Protein AF-0000000078215938 (afdb_homodimer)

Sequence (290 aa):
MKSGNKETTKDHVYSALEIIKRRQYKAWLKAKDEEEKSKIELDPFVIARKAIQNCHPLMKLQGVTRGGTTYQVPFPIEKAEAEFRAMKMMRDICRQKAAHGETHLKDILASELLAASQNEGLTIQAKQELHKTCEANRAYAHYRSMKSGNKETTKDHVYSALEIIKRRQYKAWLKAKDEEEKSKIELDPFVIARKAIQNCHPLMKLQGVTRGGTTYQVPFPIEKAEAEFRAMKMMRDICRQKAAHGETHLKDILASELLAASQNEGLTIQAKQELHKTCEANRAYAHYRS

Solvent-accessible surface area (backbone atoms only — not comparable to full-atom values): 15072 Å² total; per-residue (Å²): 130,78,65,69,61,52,59,57,48,52,52,36,50,55,50,11,38,51,51,39,30,54,54,34,47,54,51,42,70,66,38,87,47,73,69,58,34,68,72,52,73,59,50,36,67,60,41,44,51,46,10,48,57,61,30,41,43,62,59,43,75,42,81,46,75,56,98,88,41,73,41,64,25,45,39,79,51,54,69,71,58,16,51,53,48,23,53,49,50,39,50,52,50,33,48,50,49,18,55,47,45,33,76,36,35,24,60,43,42,24,52,43,32,56,29,18,48,70,72,30,49,68,50,35,49,50,38,53,51,50,51,51,53,36,61,72,23,47,85,41,39,74,66,76,109,130,77,65,69,61,52,58,57,48,52,52,35,50,53,49,10,38,51,51,39,30,52,53,35,48,55,51,44,70,67,38,85,46,73,70,60,35,68,71,52,74,60,51,37,66,59,41,44,51,46,11,48,58,60,29,39,43,64,58,43,75,42,79,44,76,57,96,90,42,74,41,62,24,44,38,80,50,53,69,72,57,16,50,52,50,25,53,49,51,39,50,53,49,33,50,50,48,17,56,47,45,33,76,37,35,24,59,44,41,25,52,44,33,57,30,17,47,69,73,31,49,68,50,35,49,50,39,53,51,50,51,51,52,35,60,71,23,48,85,42,39,73,68,78,109

Structure (mmCIF, N/CA/C/O backbone):
data_AF-0000000078215938-model_v1
#
loop_
_entity.id
_entity.type
_entity.pdbx_description
1 polymer 'Small ribosomal subunit protein uS7m'
#
loop_
_atom_site.group_PDB
_atom_site.id
_atom_site.type_symbol
_atom_site.label_atom_id
_atom_site.label_alt_id
_atom_site.label_comp_id
_atom_site.label_asym_id
_atom_site.label_entity_id
_atom_site.label_seq_id
_atom_site.pdbx_PDB_ins_code
_atom_site.Cartn_x
_atom_site.Cartn_y
_atom_site.Cartn_z
_atom_site.occupancy
_atom_site.B_iso_or_equiv
_atom_site.auth_seq_id
_atom_site.auth_comp_id
_atom_site.auth_asym_id
_atom_site.auth_atom_id
_atom_site.pdbx_PDB_model_num
ATOM 1 N N . MET A 1 1 ? -16.422 -1.262 19.656 1 31.05 1 MET A N 1
ATOM 2 C CA . MET A 1 1 ? -15.32 -2.199 19.5 1 31.05 1 MET A CA 1
ATOM 3 C C . MET A 1 1 ? -14.117 -1.519 18.859 1 31.05 1 MET A C 1
ATOM 5 O O . MET A 1 1 ? -13.305 -2.174 18.203 1 31.05 1 MET A O 1
ATOM 9 N N . LYS A 1 2 ? -14.234 -0.119 18.688 1 44 2 LYS A N 1
ATOM 10 C CA . LYS A 1 2 ? -13.422 0.969 18.156 1 44 2 LYS A CA 1
ATOM 11 C C . LYS A 1 2 ? -12.07 1.044 18.859 1 44 2 LYS A C 1
ATOM 13 O O . LYS A 1 2 ? -11.273 1.951 18.609 1 44 2 LYS A O 1
ATOM 18 N N . SER A 1 3 ? -11.93 0.296 19.906 1 45.47 3 SER A N 1
ATOM 19 C CA . SER A 1 3 ? -10.805 0.359 20.828 1 45.47 3 SER A CA 1
ATOM 20 C C . SER A 1 3 ? -9.547 -0.241 20.219 1 45.47 3 SER A C 1
ATOM 22 O O . SER A 1 3 ? -8.438 0.036 20.672 1 45.47 3 SER A O 1
ATOM 24 N N . GLY A 1 4 ? -9.758 -1.303 19.531 1 46.59 4 GLY A N 1
ATOM 25 C CA . GLY A 1 4 ? -8.688 -2.135 19.016 1 46.59 4 GLY A CA 1
ATOM 26 C C . GLY A 1 4 ? -7.758 -1.387 18.062 1 46.59 4 GLY A C 1
ATOM 27 O O . GLY A 1 4 ? -6.57 -1.697 17.984 1 46.59 4 GLY A O 1
ATOM 28 N N . ASN A 1 5 ? -8.289 -0.304 17.406 1 54.88 5 ASN A N 1
ATOM 29 C CA . ASN A 1 5 ? -7.605 0.444 16.359 1 54.88 5 ASN A CA 1
ATOM 30 C C . ASN A 1 5 ? -6.672 1.503 16.938 1 54.88 5 ASN A C 1
ATOM 32 O O . ASN A 1 5 ? -5.73 1.936 16.281 1 54.88 5 ASN A O 1
ATOM 36 N N . LYS A 1 6 ? -6.871 1.77 18.203 1 59.75 6 LYS A N 1
ATOM 37 C CA . LYS A 1 6 ? -6.059 2.82 18.812 1 59.75 6 LYS A CA 1
ATOM 38 C C . LYS A 1 6 ? -4.641 2.33 19.078 1 59.75 6 LYS A C 1
ATOM 40 O O . LYS A 1 6 ? -3.672 3.066 18.891 1 59.75 6 LYS A O 1
ATOM 45 N N . GLU A 1 7 ? -4.551 1.095 19.578 1 61.34 7 GLU A N 1
ATOM 46 C CA . GLU A 1 7 ? -3.238 0.53 19.875 1 61.34 7 GLU A CA 1
ATOM 47 C C . GLU A 1 7 ? -2.393 0.392 18.625 1 61.34 7 GLU A C 1
ATOM 49 O O . GLU A 1 7 ? -1.195 0.687 18.625 1 61.34 7 GLU A O 1
ATOM 54 N N . THR A 1 8 ? -3.004 0.066 17.609 1 68.75 8 THR A N 1
ATOM 55 C CA . THR A 1 8 ? -2.297 -0.109 16.344 1 68.75 8 THR A CA 1
ATOM 56 C C . THR A 1 8 ? -1.776 1.229 15.836 1 68.75 8 THR A C 1
ATOM 58 O O . THR A 1 8 ? -0.652 1.312 15.336 1 68.75 8 THR A O 1
ATOM 61 N N . THR A 1 9 ? -2.514 2.23 16.203 1 76.62 9 THR A N 1
ATOM 62 C CA . THR A 1 9 ? -2.109 3.561 15.758 1 76.62 9 THR A CA 1
ATOM 63 C C . THR A 1 9 ? -0.877 4.035 16.516 1 76.62 9 THR A C 1
ATOM 65 O O . THR A 1 9 ? 0.06 4.57 15.93 1 76.62 9 THR A O 1
ATOM 68 N N . LYS A 1 10 ? -0.894 3.758 17.844 1 81.5 10 LYS A N 1
ATOM 69 C CA . LYS A 1 10 ? 0.244 4.145 18.672 1 81.5 10 LYS A CA 1
ATOM 70 C C . LYS A 1 10 ? 1.521 3.445 18.219 1 81.5 10 LYS A C 1
ATOM 72 O O . LYS A 1 10 ? 2.59 4.059 18.172 1 81.5 10 LYS A O 1
ATOM 77 N N . ASP A 1 11 ? 1.356 2.244 17.922 1 85.38 11 ASP A N 1
ATOM 78 C CA . ASP A 1 11 ? 2.508 1.478 17.453 1 85.38 11 ASP A CA 1
ATOM 79 C C . ASP A 1 11 ? 3.074 2.066 16.156 1 85.38 11 ASP A C 1
ATOM 81 O O . ASP A 1 11 ? 4.293 2.139 15.992 1 85.38 11 ASP A O 1
ATOM 85 N N . HIS A 1 12 ? 2.256 2.514 15.305 1 85.31 12 HIS A N 1
ATOM 86 C CA . HIS A 1 12 ? 2.699 3.115 14.047 1 85.31 12 HIS A CA 1
ATOM 87 C C . HIS A 1 12 ? 3.436 4.426 14.297 1 85.31 12 HIS A C 1
ATOM 89 O O . HIS A 1 12 ? 4.438 4.719 13.641 1 85.31 12 HIS A O 1
ATOM 95 N N . VAL A 1 13 ? 2.959 5.137 15.336 1 91.25 13 VAL A N 1
ATOM 96 C CA . VAL A 1 13 ? 3.58 6.418 15.656 1 91.25 13 VAL A CA 1
ATOM 97 C C . VAL A 1 13 ? 4.984 6.188 16.219 1 91.25 13 VAL A C 1
ATOM 99 O O . VAL A 1 13 ? 5.945 6.82 15.766 1 91.25 13 VAL A O 1
ATOM 102 N N . TYR A 1 14 ? 5.074 5.227 17.125 1 92.81 14 TYR A N 1
ATOM 103 C CA . TYR A 1 14 ? 6.383 4.941 17.703 1 92.81 14 TYR A CA 1
ATOM 104 C C . TYR A 1 14 ? 7.348 4.43 16.641 1 92.81 14 TYR A C 1
ATOM 106 O O . TYR A 1 14 ? 8.516 4.812 16.625 1 92.81 14 TYR A O 1
ATOM 114 N N . SER A 1 15 ? 6.844 3.682 15.836 1 92.44 15 SER A N 1
ATOM 115 C CA . SER A 1 15 ? 7.676 3.17 14.75 1 92.44 15 SER A CA 1
ATOM 116 C C . SER A 1 15 ? 8.117 4.293 13.82 1 92.44 15 SER A C 1
ATOM 118 O O . SER A 1 15 ? 9.266 4.309 13.359 1 92.44 15 SER A O 1
ATOM 120 N N . ALA A 1 16 ? 7.238 5.195 13.562 1 94.81 16 ALA A N 1
ATOM 121 C CA . ALA A 1 16 ? 7.574 6.34 12.719 1 94.81 16 ALA A CA 1
ATOM 122 C C . ALA A 1 16 ? 8.672 7.191 13.359 1 94.81 16 ALA A C 1
ATOM 124 O O . ALA A 1 16 ? 9.594 7.641 12.68 1 94.81 16 ALA A O 1
ATOM 125 N N . LEU A 1 17 ? 8.57 7.348 14.68 1 96.56 17 LEU A N 1
ATOM 126 C CA . LEU A 1 17 ? 9.562 8.141 15.406 1 96.56 17 LEU A CA 1
ATOM 127 C C . LEU A 1 17 ? 10.93 7.477 15.352 1 96.56 17 LEU A C 1
ATOM 129 O O . LEU A 1 17 ? 11.953 8.156 15.234 1 96.56 17 LEU A O 1
ATOM 133 N N . GLU A 1 18 ? 10.922 6.191 15.43 1 95.94 18 GLU A N 1
ATOM 134 C CA . GLU A 1 18 ? 12.172 5.449 15.312 1 95.94 18 GLU A CA 1
ATOM 135 C C . GLU A 1 18 ? 12.789 5.637 13.93 1 95.94 18 GLU A C 1
ATOM 137 O O . GLU A 1 18 ? 14.008 5.824 13.805 1 95.94 18 GLU A O 1
ATOM 142 N N . ILE A 1 19 ? 12.031 5.566 12.984 1 94.75 19 ILE A N 1
ATOM 143 C CA . ILE A 1 19 ? 12.484 5.746 11.609 1 94.75 19 ILE A CA 1
ATOM 144 C C . ILE A 1 19 ? 13.086 7.141 11.445 1 94.75 19 ILE A C 1
ATOM 146 O O . ILE A 1 19 ? 14.156 7.297 10.852 1 94.75 19 ILE A O 1
ATOM 150 N N . ILE A 1 20 ? 12.422 8.148 11.984 1 96.69 20 ILE A N 1
ATOM 151 C CA . ILE A 1 20 ? 12.898 9.531 11.898 1 96.69 20 ILE A CA 1
ATOM 152 C C . ILE A 1 20 ? 14.266 9.641 12.562 1 96.69 20 ILE A C 1
ATOM 154 O O . ILE A 1 20 ? 15.18 10.273 12.016 1 96.69 20 ILE A O 1
ATOM 158 N N . LYS A 1 21 ? 14.375 9.008 13.742 1 96.12 21 LYS A N 1
ATOM 159 C CA . LYS A 1 21 ? 15.648 9.039 14.453 1 96.12 21 LYS A CA 1
ATOM 160 C C . LYS A 1 21 ? 16.781 8.461 13.602 1 96.12 21 LYS A C 1
ATOM 162 O O . LYS A 1 21 ? 17.844 9.062 13.484 1 96.12 21 LYS A O 1
ATOM 167 N N . ARG A 1 22 ? 16.547 7.383 13.008 1 95.75 22 ARG A N 1
ATOM 168 C CA . ARG A 1 22 ? 17.531 6.711 12.18 1 95.75 22 ARG A CA 1
ATOM 169 C C . ARG A 1 22 ? 17.906 7.562 10.969 1 95.75 22 ARG A C 1
ATOM 171 O O . ARG A 1 22 ? 19.078 7.707 10.641 1 95.75 22 ARG A O 1
ATOM 178 N N . ARG A 1 23 ? 16.938 8.117 10.328 1 94.69 23 ARG A N 1
ATOM 179 C CA . ARG A 1 23 ? 17.172 8.914 9.125 1 94.69 23 ARG A CA 1
ATOM 180 C C . ARG A 1 23 ? 17.969 10.18 9.453 1 94.69 23 ARG A C 1
ATOM 182 O O . ARG A 1 23 ? 18.906 10.531 8.734 1 94.69 23 ARG A O 1
ATOM 189 N N . GLN A 1 24 ? 17.594 10.789 10.531 1 95.5 24 GLN A N 1
ATOM 190 C CA . GLN A 1 24 ? 18.266 12.016 10.938 1 95.5 24 GLN A CA 1
ATOM 191 C C . GLN A 1 24 ? 19.703 11.742 11.359 1 95.5 24 GLN A C 1
ATOM 193 O O . GLN A 1 24 ? 20.609 12.531 11.062 1 95.5 24 GLN A O 1
ATOM 198 N N . TYR A 1 25 ? 19.922 10.633 12.078 1 94.62 25 TYR A N 1
ATOM 199 C CA . TYR A 1 25 ? 21.266 10.258 12.477 1 94.62 25 TYR A CA 1
ATOM 200 C C . TYR A 1 25 ? 22.156 10.008 11.258 1 94.62 25 TYR A C 1
ATOM 202 O O . TYR A 1 25 ? 23.297 10.453 11.219 1 94.62 25 TYR A O 1
ATOM 210 N N . LYS A 1 26 ? 21.625 9.305 10.258 1 93.75 26 LYS A N 1
ATOM 211 C CA . LYS A 1 26 ? 22.359 9.055 9.016 1 93.75 26 LYS A CA 1
ATOM 212 C C . LYS A 1 26 ? 22.703 10.359 8.312 1 93.75 26 LYS A C 1
ATOM 214 O O . LYS A 1 26 ? 23.812 10.523 7.797 1 93.75 26 LYS A O 1
ATOM 219 N N . ALA A 1 27 ? 21.781 11.273 8.289 1 92.38 27 ALA A N 1
ATOM 220 C CA . ALA A 1 27 ? 22 12.578 7.68 1 92.38 27 ALA A CA 1
ATOM 221 C C . ALA A 1 27 ? 23.062 13.367 8.438 1 92.38 27 ALA A C 1
ATOM 223 O O . ALA A 1 27 ? 23.891 14.047 7.824 1 92.38 27 ALA A O 1
ATOM 224 N N . TRP A 1 28 ? 22.984 13.211 9.773 1 93 28 TRP A N 1
ATOM 225 C CA . TRP A 1 28 ? 23.953 13.883 10.633 1 93 28 TRP A CA 1
ATOM 226 C C . TRP A 1 28 ? 25.359 13.359 10.383 1 93 28 TRP A C 1
ATOM 228 O O . TRP A 1 28 ? 26.312 14.141 10.312 1 93 28 TRP A O 1
ATOM 238 N N . LEU A 1 29 ? 25.562 12.078 10.141 1 92.88 29 LEU A N 1
ATOM 239 C CA . LEU A 1 29 ? 26.844 11.438 9.883 1 92.88 29 LEU A CA 1
ATOM 240 C C . LEU A 1 29 ? 27.406 11.859 8.523 1 92.88 29 LEU A C 1
ATOM 242 O O . LEU A 1 29 ? 28.625 12 8.367 1 92.88 29 LEU A O 1
ATOM 246 N N . LYS A 1 30 ? 26.516 12.07 7.621 1 91.75 30 LYS A N 1
ATOM 247 C CA . LYS A 1 30 ? 26.906 12.391 6.25 1 91.75 30 LYS A CA 1
ATOM 248 C C . LYS A 1 30 ? 27.234 13.875 6.105 1 91.75 30 LYS A C 1
ATOM 250 O O . LYS A 1 30 ? 27.891 14.281 5.141 1 91.75 30 LYS A O 1
ATOM 255 N N . ALA A 1 31 ? 26.812 14.602 7.137 1 89 31 ALA A N 1
ATOM 256 C CA . ALA A 1 31 ? 27.016 16.047 7.066 1 89 31 ALA A CA 1
ATOM 257 C C . ALA A 1 31 ? 28.5 16.391 7.125 1 89 31 ALA A C 1
ATOM 259 O O . ALA A 1 31 ? 29.25 15.812 7.918 1 89 31 ALA A O 1
ATOM 260 N N . LYS A 1 32 ? 28.938 17.188 6.199 1 84.75 32 LYS A N 1
ATOM 261 C CA . LYS A 1 32 ? 30.344 17.5 5.953 1 84.75 32 LYS A CA 1
ATOM 262 C C . LYS A 1 32 ? 30.891 18.484 6.98 1 84.75 32 LYS A C 1
ATOM 264 O O . LYS A 1 32 ? 32.062 18.422 7.363 1 84.75 32 LYS A O 1
ATOM 269 N N . ASP A 1 33 ? 30.047 19.516 7.25 1 87.56 33 ASP A N 1
ATOM 270 C CA . ASP A 1 33 ? 30.562 20.562 8.133 1 87.56 33 ASP A CA 1
ATOM 271 C C . ASP A 1 33 ? 29.656 20.734 9.352 1 87.56 33 ASP A C 1
ATOM 273 O O . ASP A 1 33 ? 28.547 20.203 9.391 1 87.56 33 ASP A O 1
ATOM 277 N N . GLU A 1 34 ? 30.25 21.344 10.352 1 87.5 34 GLU A N 1
ATOM 278 C CA . GLU A 1 34 ? 29.594 21.547 11.641 1 87.5 34 GLU A CA 1
ATOM 279 C C . GLU A 1 34 ? 28.312 22.375 11.5 1 87.5 34 GLU A C 1
ATOM 281 O O . GLU A 1 34 ? 27.359 22.172 12.234 1 87.5 34 GLU A O 1
ATOM 286 N N . GLU A 1 35 ? 28.281 23.219 10.477 1 87.88 35 GLU A N 1
ATOM 287 C CA . GLU A 1 35 ? 27.094 24.047 10.25 1 87.88 35 GLU A CA 1
ATOM 288 C C . GLU A 1 35 ? 25.922 23.219 9.75 1 87.88 35 GLU A C 1
ATOM 290 O O . GLU A 1 35 ? 24.781 23.406 10.195 1 87.88 35 GLU A O 1
ATOM 295 N N . GLU A 1 36 ? 26.172 22.312 8.883 1 88.25 36 GLU A N 1
ATOM 296 C CA . GLU A 1 36 ? 25.125 21.438 8.359 1 88.25 36 GLU A CA 1
ATOM 297 C C . GLU A 1 36 ? 24.625 20.484 9.445 1 88.25 36 GLU A C 1
ATOM 299 O O . GLU A 1 36 ? 23.422 20.188 9.508 1 88.25 36 GLU A O 1
ATOM 304 N N . LYS A 1 37 ? 25.562 20.062 10.344 1 88.56 37 LYS A N 1
ATOM 305 C CA . LYS A 1 37 ? 25.203 19.156 11.43 1 88.56 37 LYS A CA 1
ATOM 306 C C . LYS A 1 37 ? 24.297 19.859 12.445 1 88.56 37 LYS A C 1
ATOM 308 O O . LYS A 1 37 ? 23.391 19.25 13 1 88.56 37 LYS A O 1
ATOM 313 N N . SER A 1 38 ? 24.531 21.156 12.562 1 90.38 38 SER A N 1
ATOM 314 C CA . SER A 1 38 ? 23.766 21.906 13.547 1 90.38 38 SER A CA 1
ATOM 315 C C . SER A 1 38 ? 22.328 22.125 13.086 1 90.38 38 SER A C 1
ATOM 317 O O . SER A 1 38 ? 21.438 22.359 13.898 1 90.38 38 SER A O 1
ATOM 319 N N . LYS A 1 39 ? 22.016 22 11.852 1 89.38 39 LYS A N 1
ATOM 320 C CA . LYS A 1 39 ? 20.688 22.219 11.281 1 89.38 39 LYS A CA 1
ATOM 321 C C . LYS A 1 39 ? 19.844 20.953 11.32 1 89.38 39 LYS A C 1
ATOM 323 O O . LYS A 1 39 ? 18.641 21 11.086 1 89.38 39 LYS A O 1
ATOM 328 N N . ILE A 1 40 ? 20.516 19.922 11.727 1 92.44 40 ILE A N 1
ATOM 329 C CA . ILE A 1 40 ? 19.812 18.641 11.734 1 92.44 40 ILE A CA 1
ATOM 330 C C . ILE A 1 40 ? 19.312 18.328 13.141 1 92.44 40 ILE A C 1
ATOM 332 O O . ILE A 1 40 ? 20.125 18.172 14.062 1 92.44 40 ILE A O 1
ATOM 336 N N . GLU A 1 41 ? 18.016 18.312 13.359 1 94.25 41 GLU A N 1
ATOM 337 C CA . GLU A 1 41 ? 17.422 17.922 14.625 1 94.25 41 GLU A CA 1
ATOM 338 C C . GLU A 1 41 ? 17.375 16.406 14.781 1 94.25 41 GLU A C 1
ATOM 340 O O . GLU A 1 41 ? 16.859 15.703 13.906 1 94.25 41 GLU A O 1
ATOM 345 N N . LEU A 1 42 ? 17.969 15.859 15.891 1 94.06 42 LEU A N 1
ATOM 346 C CA . LEU A 1 42 ? 18.109 14.422 16.062 1 94.06 42 LEU A CA 1
ATOM 347 C C . LEU A 1 42 ? 16.984 13.859 16.922 1 94.06 42 LEU A C 1
ATOM 349 O O . LEU A 1 42 ? 16.719 12.656 16.906 1 94.06 42 LEU A O 1
ATOM 353 N N . ASP A 1 43 ? 16.328 14.695 17.656 1 96.19 43 ASP A N 1
ATOM 354 C CA . ASP A 1 43 ? 15.242 14.234 18.516 1 96.19 43 ASP A CA 1
ATOM 355 C C . ASP A 1 43 ? 13.938 14.086 17.734 1 96.19 43 ASP A C 1
ATOM 357 O O . ASP A 1 43 ? 13.336 15.086 17.312 1 96.19 43 ASP A O 1
ATOM 361 N N . PRO A 1 44 ? 13.492 12.891 17.578 1 97.31 44 PRO A N 1
ATOM 362 C CA . PRO A 1 44 ? 12.297 12.664 16.766 1 97.31 44 PRO A CA 1
ATOM 363 C C . PRO A 1 44 ? 11.055 13.32 17.375 1 97.31 44 PRO A C 1
ATOM 365 O O . PRO A 1 44 ? 10.133 13.703 16.641 1 97.31 44 PRO A O 1
ATOM 368 N N . PHE A 1 45 ? 11.031 13.461 18.719 1 96.56 45 PHE A N 1
ATOM 369 C CA . PHE A 1 45 ? 9.875 14.07 19.375 1 96.56 45 PHE A CA 1
ATOM 370 C C . PHE A 1 45 ? 9.805 15.562 19.062 1 96.56 45 PHE A C 1
ATOM 372 O O . PHE A 1 45 ? 8.719 16.109 18.891 1 96.56 45 PHE A O 1
ATOM 379 N N . VAL A 1 46 ? 10.906 16.172 19 1 97.5 46 VAL A N 1
ATOM 380 C CA . VAL A 1 46 ? 10.969 17.594 18.656 1 97.5 46 VAL A CA 1
ATOM 381 C C . VAL A 1 46 ? 10.508 17.781 17.203 1 97.5 46 VAL A C 1
ATOM 383 O O . VAL A 1 46 ? 9.734 18.703 16.922 1 97.5 46 VAL A O 1
ATOM 386 N N . ILE A 1 47 ? 10.953 16.906 16.375 1 97.5 47 ILE A N 1
ATOM 387 C CA . ILE A 1 47 ? 10.578 16.969 14.969 1 97.5 47 ILE A CA 1
ATOM 388 C C . ILE A 1 47 ? 9.07 16.781 14.828 1 97.5 47 ILE A C 1
ATOM 390 O O . ILE A 1 47 ? 8.398 17.531 14.125 1 97.5 47 ILE A O 1
ATOM 394 N N . ALA A 1 48 ? 8.539 15.758 15.516 1 97.56 48 ALA A N 1
ATOM 395 C CA . ALA A 1 48 ? 7.109 15.453 15.445 1 97.56 48 ALA A CA 1
ATOM 396 C C . ALA A 1 48 ? 6.273 16.609 15.984 1 97.56 48 ALA A C 1
ATOM 398 O O . ALA A 1 48 ? 5.25 16.969 15.391 1 97.56 48 ALA A O 1
ATOM 399 N N . ARG A 1 49 ? 6.672 17.219 17.031 1 96.94 49 ARG A N 1
ATOM 400 C CA . ARG A 1 49 ? 5.953 18.328 17.625 1 96.94 49 ARG A CA 1
ATOM 401 C C . ARG A 1 49 ? 5.945 19.531 16.688 1 96.94 49 ARG A C 1
ATOM 403 O O . ARG A 1 49 ? 4.906 20.172 16.484 1 96.94 49 ARG A O 1
ATOM 410 N N . LYS A 1 50 ? 7.125 19.844 16.172 1 97.69 50 LYS A N 1
ATOM 411 C CA . LYS A 1 50 ? 7.238 20.938 15.219 1 97.69 50 LYS A CA 1
ATOM 412 C C . LYS A 1 50 ? 6.371 20.688 13.992 1 97.69 50 LYS A C 1
ATOM 414 O O . LYS A 1 50 ? 5.703 21.594 13.492 1 97.69 50 LYS A O 1
ATOM 419 N N . ALA A 1 51 ? 6.43 19.453 13.531 1 98.5 51 ALA A N 1
ATOM 420 C CA . ALA A 1 51 ? 5.633 19.062 12.367 1 98.5 51 ALA A CA 1
ATOM 421 C C . ALA A 1 51 ? 4.145 19.312 12.617 1 98.5 51 ALA A C 1
ATOM 423 O O . ALA A 1 51 ? 3.469 19.938 11.797 1 98.5 51 ALA A O 1
ATOM 424 N N . ILE A 1 52 ? 3.646 18.844 13.773 1 97.81 52 ILE A N 1
ATOM 425 C CA . ILE A 1 52 ? 2.232 18.969 14.102 1 97.81 52 ILE A CA 1
ATOM 426 C C . ILE A 1 52 ? 1.876 20.438 14.273 1 97.81 52 ILE A C 1
ATOM 428 O O . ILE A 1 52 ? 0.825 20.891 13.805 1 97.81 52 ILE A O 1
ATOM 432 N N . GLN A 1 53 ? 2.715 21.203 14.852 1 97.81 53 GLN A N 1
ATOM 433 C CA . GLN A 1 53 ? 2.506 22.641 15.023 1 97.81 53 GLN A CA 1
ATOM 434 C C . GLN A 1 53 ? 2.395 23.344 13.672 1 97.81 53 GLN A C 1
ATOM 436 O O . GLN A 1 53 ? 1.528 24.203 13.484 1 97.81 53 GLN A O 1
ATOM 441 N N . ASN A 1 54 ? 3.312 22.984 12.812 1 98 54 ASN A N 1
ATOM 442 C CA . ASN A 1 54 ? 3.287 23.562 11.477 1 98 54 ASN A CA 1
ATOM 443 C C . ASN A 1 54 ? 1.963 23.281 10.766 1 98 54 ASN A C 1
ATOM 445 O O . ASN A 1 54 ? 1.534 24.062 9.914 1 98 54 ASN A O 1
ATOM 449 N N . CYS A 1 55 ? 1.321 22.203 11.141 1 98.38 55 CYS A N 1
ATOM 450 C CA . CYS A 1 55 ? 0.118 21.75 10.453 1 98.38 55 CYS A CA 1
ATOM 451 C C . CYS A 1 55 ? -1.133 22.328 11.102 1 98.38 55 CYS A C 1
ATOM 453 O O . CYS A 1 55 ? -2.248 22.078 10.641 1 98.38 55 CYS A O 1
ATOM 455 N N . HIS A 1 56 ? -0.985 23.125 12.109 1 98 56 HIS A N 1
ATOM 456 C CA . HIS A 1 56 ? -2.127 23.719 12.797 1 98 56 HIS A CA 1
ATOM 457 C C . HIS A 1 56 ? -2.869 24.703 11.891 1 98 56 HIS A C 1
ATOM 459 O O . HIS A 1 56 ? -2.299 25.703 11.445 1 98 56 HIS A O 1
ATOM 465 N N . PRO A 1 57 ? -4.129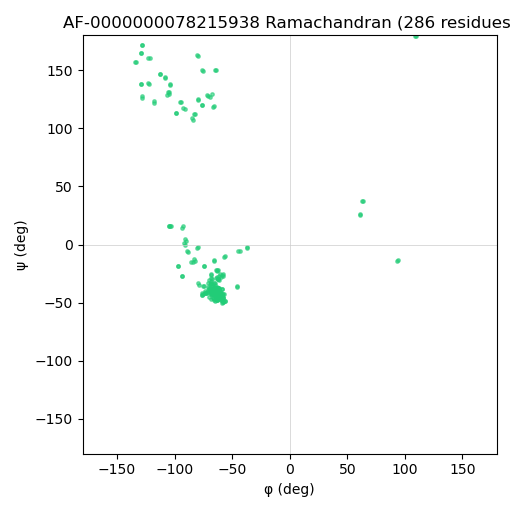 24.406 11.625 1 97.56 57 PRO A N 1
ATOM 466 C CA . PRO A 1 57 ? -4.914 25.422 10.93 1 97.56 57 PRO A CA 1
ATOM 467 C C . PRO A 1 57 ? -5.324 26.578 11.844 1 97.56 57 PRO A C 1
ATOM 469 O O . PRO A 1 57 ? -5.449 26.391 13.055 1 97.56 57 PRO A O 1
ATOM 472 N N . LEU A 1 58 ? -5.453 27.719 11.273 1 96.44 58 LEU A N 1
ATOM 473 C CA . LEU A 1 58 ? -5.863 28.891 12.039 1 96.44 58 LEU A CA 1
ATOM 474 C C . LEU A 1 58 ? -7.375 29.078 11.977 1 96.44 58 LEU A C 1
ATOM 476 O O . LEU A 1 58 ? -7.965 29.703 12.867 1 96.44 58 LEU A O 1
ATOM 480 N N . MET A 1 59 ? -7.926 28.594 10.906 1 96.31 59 MET A N 1
ATOM 481 C CA . MET A 1 59 ? -9.359 28.781 10.672 1 96.31 59 MET A CA 1
ATOM 482 C C . MET A 1 59 ? -10.008 27.469 10.234 1 96.31 59 MET A C 1
ATOM 484 O O . MET A 1 59 ? -9.32 26.547 9.789 1 96.31 59 MET A O 1
ATOM 488 N N . LYS A 1 60 ? -11.289 27.391 10.445 1 96.44 60 LYS A N 1
ATOM 489 C CA . LYS A 1 60 ? -12.117 26.297 9.922 1 96.44 60 LYS A CA 1
ATOM 490 C C . LYS A 1 60 ? -13.336 26.844 9.188 1 96.44 60 LYS A C 1
ATOM 492 O O . LYS A 1 60 ? -13.633 28.047 9.266 1 96.44 60 LYS A O 1
ATOM 497 N N . LEU A 1 61 ? -13.961 25.953 8.422 1 96.44 61 LEU A N 1
ATOM 498 C CA . LEU A 1 61 ? -15.219 26.297 7.754 1 96.44 61 LEU A CA 1
ATOM 499 C C . LEU A 1 61 ? -16.391 25.625 8.445 1 96.44 61 LEU A C 1
ATOM 501 O O . LEU A 1 61 ? -16.328 24.438 8.805 1 96.44 61 LEU A O 1
ATOM 505 N N . GLN A 1 62 ? -17.406 26.422 8.719 1 95.62 62 GLN A N 1
ATOM 506 C CA . GLN A 1 62 ? -18.641 25.891 9.328 1 95.62 62 GLN A CA 1
ATOM 507 C C . GLN A 1 62 ? -19.875 26.344 8.547 1 95.62 62 GLN A C 1
ATOM 509 O O . GLN A 1 62 ? -19.953 27.484 8.102 1 95.62 62 GLN A O 1
ATOM 514 N N . GLY A 1 63 ? -20.766 25.422 8.375 1 94.94 63 GLY A N 1
ATOM 515 C CA . GLY A 1 63 ? -22 25.75 7.688 1 94.94 63 GLY A CA 1
ATOM 516 C C . GLY A 1 63 ? -22.969 26.531 8.539 1 94.94 63 GLY A C 1
ATOM 517 O O . GLY A 1 63 ? -23.297 26.125 9.656 1 94.94 63 GLY A O 1
ATOM 518 N N . VAL A 1 64 ? -23.312 27.719 8.078 1 94.94 64 VAL A N 1
ATOM 519 C CA . VAL A 1 64 ? -24.312 28.562 8.727 1 94.94 64 VAL A CA 1
ATOM 520 C C . VAL A 1 64 ? -25.484 28.797 7.773 1 94.94 64 VAL A C 1
ATOM 522 O O . VAL A 1 64 ? -25.297 29.234 6.637 1 94.94 64 VAL A O 1
ATOM 525 N N . THR A 1 65 ? -26.641 28.406 8.234 1 93.69 65 THR A N 1
ATOM 526 C CA . THR A 1 65 ? -27.844 28.547 7.414 1 93.69 65 THR A CA 1
ATOM 527 C C . THR A 1 65 ? -28.516 29.891 7.68 1 93.69 65 THR A C 1
ATOM 529 O O . THR A 1 65 ? -28.828 30.219 8.828 1 93.69 65 THR A O 1
ATOM 532 N N . ARG A 1 66 ? -28.594 30.781 6.629 1 90.44 66 ARG A N 1
ATOM 533 C CA . ARG A 1 66 ? -29.312 32.031 6.664 1 90.44 66 ARG A CA 1
ATOM 534 C C . ARG A 1 66 ? -30.266 32.156 5.484 1 90.44 66 ARG A C 1
ATOM 536 O O . ARG A 1 66 ? -29.875 32 4.332 1 90.44 66 ARG A O 1
ATOM 543 N N . GLY A 1 67 ? -31.609 32.469 5.797 1 89.88 67 GLY A N 1
ATOM 544 C CA . GLY A 1 67 ? -32.594 32.656 4.742 1 89.88 67 GLY A CA 1
ATOM 545 C C . GLY A 1 67 ? -32.781 31.406 3.904 1 89.88 67 GLY A C 1
ATOM 546 O O . GLY A 1 67 ? -32.969 31.484 2.688 1 89.88 67 GLY A O 1
ATOM 547 N N . GLY A 1 68 ? -32.5 30.203 4.484 1 91.19 68 GLY A N 1
ATOM 548 C CA . GLY A 1 68 ? -32.719 28.953 3.777 1 91.19 68 GLY A CA 1
ATOM 549 C C . GLY A 1 68 ? -31.516 28.438 3.037 1 91.19 68 GLY A C 1
ATOM 550 O O . GLY A 1 68 ? -31.516 27.328 2.506 1 91.19 68 GLY A O 1
ATOM 551 N N . THR A 1 69 ? -30.531 29.359 2.904 1 93.69 69 THR A N 1
ATOM 552 C CA . THR A 1 69 ? -29.312 28.938 2.213 1 93.69 69 THR A CA 1
ATOM 553 C C . THR A 1 69 ? -28.188 28.688 3.207 1 93.69 69 THR A C 1
ATOM 555 O O . THR A 1 69 ? -28.062 29.406 4.203 1 93.69 69 THR A O 1
ATOM 558 N N . THR A 1 70 ? -27.375 27.609 3.045 1 95.19 70 THR A N 1
ATOM 559 C CA . THR A 1 70 ? -26.234 27.312 3.898 1 95.19 70 THR A CA 1
ATOM 560 C C . THR A 1 70 ? -24.938 27.859 3.293 1 95.19 70 THR A C 1
ATOM 562 O O . THR A 1 70 ? -24.656 27.625 2.115 1 95.19 70 THR A O 1
ATOM 565 N N . TYR A 1 71 ? -24.266 28.719 4.098 1 95.25 71 TYR A N 1
ATOM 566 C CA . TYR A 1 71 ? -22.984 29.266 3.688 1 95.25 71 TYR A CA 1
ATOM 567 C C . TYR A 1 71 ? -21.844 28.672 4.5 1 95.25 71 TYR A C 1
ATOM 569 O O . TYR A 1 71 ? -22.016 28.328 5.672 1 95.25 71 TYR A O 1
ATOM 577 N N . GLN A 1 72 ? -20.672 28.438 3.852 1 96.56 72 GLN A N 1
ATOM 578 C CA . GLN A 1 72 ? -19.469 28.031 4.574 1 96.56 72 GLN A CA 1
ATOM 579 C C . GLN A 1 72 ? -18.734 29.25 5.145 1 96.56 72 GLN A C 1
ATOM 581 O O . GLN A 1 72 ? -18.125 30.016 4.395 1 96.56 72 GLN A O 1
ATOM 586 N N . VAL A 1 73 ? -18.828 29.406 6.469 1 96.94 73 VAL A N 1
ATOM 587 C CA . VAL A 1 73 ? -18.312 30.609 7.125 1 96.94 73 VAL A CA 1
ATOM 588 C C . VAL A 1 73 ? -17.016 30.297 7.852 1 96.94 73 VAL A C 1
ATOM 590 O O . VAL A 1 73 ? -16.922 29.312 8.594 1 96.94 73 VAL A O 1
ATOM 593 N N . PRO A 1 74 ? -16 31.141 7.57 1 96.81 74 PRO A N 1
ATOM 594 C CA . PRO A 1 74 ? -14.742 30.938 8.266 1 96.81 74 PRO A CA 1
ATOM 595 C C . PRO A 1 74 ? -14.805 31.312 9.742 1 96.81 74 PRO A C 1
ATOM 597 O O . PRO A 1 74 ? -15.344 32.375 10.086 1 96.81 74 PRO A O 1
ATOM 600 N N . PHE A 1 75 ? -14.406 30.422 10.625 1 96.5 75 PHE A N 1
ATOM 601 C CA . PHE A 1 75 ? -14.32 30.656 12.062 1 96.5 75 PHE A CA 1
ATOM 602 C C . PHE A 1 75 ? -12.906 30.406 12.57 1 96.5 75 PHE A C 1
ATOM 604 O O . PHE A 1 75 ? -12.234 29.484 12.102 1 96.5 75 PHE A O 1
ATOM 611 N N . PRO A 1 76 ? -12.445 31.25 13.438 1 95.06 76 PRO A N 1
ATOM 612 C CA . PRO A 1 76 ? -11.156 30.922 14.062 1 95.06 76 PRO A CA 1
ATOM 613 C C . PRO A 1 76 ? -11.211 29.656 14.914 1 95.06 76 PRO A C 1
ATOM 615 O O . PRO A 1 76 ? -12.273 29.297 15.422 1 95.06 76 PRO A O 1
ATOM 618 N N . ILE A 1 77 ? -10.109 28.984 15 1 95.69 77 ILE A N 1
ATOM 619 C CA . ILE A 1 77 ? -10.055 27.75 15.773 1 95.69 77 ILE A CA 1
ATOM 620 C C . ILE A 1 77 ? -9.164 27.953 17 1 95.69 77 ILE A C 1
ATOM 622 O O . ILE A 1 77 ? -8.18 28.703 16.953 1 95.69 77 ILE A O 1
ATOM 626 N N . GLU A 1 78 ? -9.586 27.219 18.109 1 96.12 78 GLU A N 1
ATOM 627 C CA . GLU A 1 78 ? -8.75 27.203 19.312 1 96.12 78 GLU A CA 1
ATOM 628 C C . GLU A 1 78 ? -7.594 26.219 19.172 1 96.12 78 GLU A C 1
ATOM 630 O O . GLU A 1 78 ? -7.652 25.297 18.344 1 96.12 78 GLU A O 1
ATOM 635 N N . LYS A 1 79 ? -6.617 26.375 19.984 1 94.94 79 LYS A N 1
ATOM 636 C CA . LYS A 1 79 ? -5.379 25.594 19.891 1 94.94 79 LYS A CA 1
ATOM 637 C C . LYS A 1 79 ? -5.652 24.109 20 1 94.94 79 LYS A C 1
ATOM 639 O O . LYS A 1 79 ? -5.125 23.312 19.203 1 94.94 79 LYS A O 1
ATOM 644 N N . ALA A 1 80 ? -6.477 23.781 20.969 1 95.88 80 ALA A N 1
ATOM 645 C CA . ALA A 1 80 ? -6.762 22.375 21.203 1 95.88 80 ALA A CA 1
ATOM 646 C C . ALA A 1 80 ? -7.434 21.75 19.984 1 95.88 80 ALA A C 1
ATOM 648 O O . ALA A 1 80 ? -7.098 20.641 19.578 1 95.88 80 ALA A O 1
ATOM 649 N N . GLU A 1 81 ? -8.367 22.453 19.359 1 96.19 81 GLU A N 1
ATOM 650 C CA . GLU A 1 81 ? -9.047 21.969 18.156 1 96.19 81 GLU A CA 1
ATOM 651 C C . GLU A 1 81 ? -8.102 21.953 16.953 1 96.19 81 GLU A C 1
ATOM 653 O O . GLU A 1 81 ? -8.164 21.031 16.125 1 96.19 81 GLU A O 1
ATOM 658 N N . ALA A 1 82 ? -7.266 22.984 16.859 1 97.06 82 ALA A N 1
ATOM 659 C CA . ALA A 1 82 ? -6.285 23.031 15.773 1 97.06 82 ALA A CA 1
ATOM 660 C C . ALA A 1 82 ? -5.379 21.812 15.789 1 97.06 82 ALA A C 1
ATOM 662 O O . ALA A 1 82 ? -5.098 21.219 14.742 1 97.06 82 ALA A O 1
ATOM 663 N N . GLU A 1 83 ? -4.914 21.406 17.047 1 96.19 83 GLU A N 1
ATOM 664 C CA . GLU A 1 83 ? -4.059 20.234 17.203 1 96.19 83 GLU A CA 1
ATOM 665 C C . GLU A 1 83 ? -4.777 18.969 16.766 1 96.19 83 GLU A C 1
ATOM 667 O O . GLU A 1 83 ? -4.207 18.125 16.062 1 96.19 83 GLU A O 1
ATOM 672 N N . PHE A 1 84 ? -5.996 18.828 17.219 1 95.81 84 PHE A N 1
ATOM 673 C CA . PHE A 1 84 ? -6.801 17.672 16.859 1 95.81 84 PHE A CA 1
ATOM 674 C C . PHE A 1 84 ? -6.965 17.578 15.344 1 95.81 84 PHE A C 1
ATOM 676 O O . PHE A 1 84 ? -6.785 16.5 14.758 1 95.81 84 PHE A O 1
ATOM 683 N N . ARG A 1 85 ? -7.273 18.688 14.648 1 96.31 85 ARG A N 1
ATOM 684 C CA . ARG A 1 85 ? -7.5 18.719 13.203 1 96.31 85 ARG A CA 1
ATOM 685 C C . ARG A 1 85 ? -6.215 18.422 12.445 1 96.31 85 ARG A C 1
ATOM 687 O O . ARG A 1 85 ? -6.242 17.734 11.422 1 96.31 85 ARG A O 1
ATOM 694 N N . ALA A 1 86 ? -5.129 19.016 12.922 1 97.62 86 ALA A N 1
ATOM 695 C CA . ALA A 1 86 ? -3.838 18.75 12.297 1 97.62 86 ALA A CA 1
ATOM 696 C C . ALA A 1 86 ? -3.506 17.25 12.336 1 97.62 86 ALA A C 1
ATOM 698 O O . ALA A 1 86 ? -3.154 16.656 11.312 1 97.62 86 ALA A O 1
ATOM 699 N N . MET A 1 87 ? -3.615 16.609 13.492 1 95.81 87 MET A N 1
ATOM 700 C CA . MET A 1 87 ? -3.322 15.188 13.664 1 95.81 87 MET A CA 1
ATOM 701 C C . MET A 1 87 ? -4.262 14.328 12.828 1 95.81 87 MET A C 1
ATOM 703 O O . MET A 1 87 ? -3.832 13.359 12.195 1 95.81 87 MET A O 1
ATOM 707 N N . LYS A 1 88 ? -5.531 14.703 12.836 1 95.06 88 LYS A N 1
ATOM 708 C CA . LYS A 1 88 ? -6.516 13.961 12.055 1 95.06 88 LYS A CA 1
ATOM 709 C C . LYS A 1 88 ? -6.203 14.039 10.562 1 95.06 88 LYS A C 1
ATOM 711 O O . LYS A 1 88 ? -6.234 13.023 9.867 1 95.06 88 LYS A O 1
ATOM 716 N N . MET A 1 89 ? -5.938 15.266 10.102 1 96.38 89 MET A N 1
ATOM 717 C CA . MET A 1 89 ? -5.633 15.469 8.688 1 96.38 89 MET A CA 1
ATOM 718 C C . MET A 1 89 ? -4.406 14.656 8.273 1 96.38 89 MET A C 1
ATOM 720 O O . MET A 1 89 ? -4.422 13.977 7.242 1 96.38 89 MET A O 1
ATOM 724 N N . MET A 1 90 ? -3.381 14.648 9.102 1 95.75 90 MET A N 1
ATOM 725 C CA . MET A 1 90 ? -2.164 13.898 8.805 1 95.75 90 MET A CA 1
ATOM 726 C C . MET A 1 90 ? -2.445 12.398 8.766 1 95.75 90 MET A C 1
ATOM 728 O O . MET A 1 90 ? -2.002 11.695 7.855 1 95.75 90 MET A O 1
ATOM 732 N N . ARG A 1 91 ? -3.117 11.938 9.719 1 91.56 91 ARG A N 1
ATOM 733 C CA . ARG A 1 91 ? -3.48 10.523 9.781 1 91.56 91 ARG A CA 1
ATOM 734 C C . ARG A 1 91 ? -4.238 10.102 8.523 1 91.56 91 ARG A C 1
ATOM 736 O O . ARG A 1 91 ? -3.906 9.086 7.906 1 91.56 91 ARG A O 1
ATOM 743 N N . ASP A 1 92 ? -5.238 10.891 8.148 1 91.81 92 ASP A N 1
ATOM 744 C CA . ASP A 1 92 ? -6.07 10.555 7 1 91.81 92 ASP A CA 1
ATOM 745 C C . ASP A 1 92 ? -5.25 10.531 5.715 1 91.81 92 ASP A C 1
ATOM 747 O O . ASP A 1 92 ? -5.41 9.633 4.887 1 91.81 92 ASP A O 1
ATOM 751 N N . ILE A 1 93 ? -4.383 11.492 5.633 1 92.94 93 ILE A N 1
ATOM 752 C CA . ILE A 1 93 ? -3.539 11.586 4.445 1 92.94 93 ILE A CA 1
ATOM 753 C C . ILE A 1 93 ? -2.596 10.383 4.391 1 92.94 93 ILE A C 1
ATOM 755 O O . ILE A 1 93 ? -2.43 9.766 3.34 1 92.94 93 ILE A O 1
ATOM 759 N N . CYS A 1 94 ? -1.967 10.055 5.512 1 89.62 94 CYS A N 1
ATOM 760 C CA . CYS A 1 94 ? -1.045 8.922 5.559 1 89.62 94 CYS A CA 1
ATOM 761 C C . CYS A 1 94 ? -1.766 7.617 5.25 1 89.62 94 CYS A C 1
ATOM 763 O O . CYS A 1 94 ? -1.226 6.754 4.555 1 89.62 94 CYS A O 1
ATOM 765 N N . ARG A 1 95 ? -2.941 7.512 5.711 1 83.69 95 ARG A N 1
ATOM 766 C CA . ARG A 1 95 ? -3.729 6.309 5.457 1 83.69 95 ARG A CA 1
ATOM 767 C C . ARG A 1 95 ? -4.102 6.199 3.982 1 83.69 95 ARG A C 1
ATOM 769 O O . ARG A 1 95 ? -4.074 5.105 3.41 1 83.69 95 ARG A O 1
ATOM 776 N N . GLN A 1 96 ? -4.5 7.348 3.438 1 83.44 96 GLN A N 1
ATOM 777 C CA . GLN A 1 96 ? -4.844 7.379 2.02 1 83.44 96 GLN A CA 1
ATOM 778 C C . GLN A 1 96 ? -3.641 7 1.156 1 83.44 96 GLN A C 1
ATOM 780 O O . GLN A 1 96 ? -3.777 6.25 0.189 1 83.44 96 GLN A O 1
ATOM 785 N N . LYS A 1 97 ? -2.475 7.578 1.563 1 80.25 97 LYS A N 1
ATOM 786 C CA . LYS A 1 97 ? -1.245 7.25 0.844 1 80.25 97 LYS A CA 1
ATOM 787 C C . LYS A 1 97 ? -0.923 5.762 0.952 1 80.25 97 LYS A C 1
ATOM 789 O O . LYS A 1 97 ? -0.491 5.145 -0.022 1 80.25 97 LYS A O 1
ATOM 794 N N . ALA A 1 98 ? -1.03 5.316 2.133 1 74.31 98 ALA A N 1
ATOM 795 C CA . ALA A 1 98 ? -0.756 3.9 2.365 1 74.31 98 ALA A CA 1
ATOM 796 C C . ALA A 1 98 ? -1.683 3.02 1.532 1 74.31 98 ALA A C 1
ATOM 798 O O . ALA A 1 98 ? -1.266 1.976 1.023 1 74.31 98 ALA A O 1
ATOM 799 N N . ALA A 1 99 ? -2.906 3.52 1.46 1 67.5 99 ALA A N 1
ATOM 800 C CA . ALA A 1 99 ? -3.889 2.775 0.677 1 67.5 99 ALA A CA 1
ATOM 801 C C . ALA A 1 99 ? -3.553 2.818 -0.811 1 67.5 99 ALA A C 1
ATOM 803 O O . ALA A 1 99 ? -3.805 1.855 -1.538 1 67.5 99 ALA A O 1
ATOM 804 N N . HIS A 1 100 ? -3.105 4.059 -1.266 1 60.53 100 HIS A N 1
ATOM 805 C CA . HIS A 1 100 ? -2.738 4.23 -2.666 1 60.53 100 HIS A CA 1
ATOM 806 C C . HIS A 1 100 ? -1.465 3.459 -3 1 60.53 100 HIS A C 1
ATOM 808 O O . HIS A 1 100 ? -1.212 3.143 -4.164 1 60.53 100 HIS A O 1
ATOM 814 N N . GLY A 1 101 ? -0.532 3.455 -2.107 1 54.53 101 GLY A N 1
ATOM 815 C CA . GLY A 1 101 ? 0.644 2.639 -2.367 1 54.53 101 GLY A CA 1
ATOM 816 C C . GLY A 1 101 ? 0.318 1.327 -3.057 1 54.53 101 GLY A C 1
ATOM 817 O O . GLY A 1 101 ? 1.21 0.512 -3.303 1 54.53 101 GLY A O 1
ATOM 818 N N . GLU A 1 102 ? -0.965 1.142 -3.229 1 50.62 102 GLU A N 1
ATOM 819 C CA . GLU A 1 102 ? -1.403 0.183 -4.238 1 50.62 102 GLU A CA 1
ATOM 820 C C . GLU A 1 102 ? -0.632 0.365 -5.543 1 50.62 102 GLU A C 1
ATOM 822 O O . GLU A 1 102 ? -0.424 -0.595 -6.285 1 50.62 102 GLU A O 1
ATOM 827 N N . THR A 1 103 ? -0.343 1.734 -5.832 1 54.53 103 THR A N 1
ATOM 828 C CA . THR A 1 103 ? 0.521 1.977 -6.984 1 54.53 103 THR A CA 1
ATOM 829 C C . THR A 1 103 ? 1.698 1.006 -6.992 1 54.53 103 THR A C 1
ATOM 831 O O . THR A 1 103 ? 2.311 0.771 -8.039 1 54.53 103 THR A O 1
ATOM 834 N N . HIS A 1 104 ? 1.701 0.279 -5.902 1 70.19 104 HIS A N 1
ATOM 835 C CA . HIS A 1 104 ? 2.809 -0.653 -5.723 1 70.19 104 HIS A CA 1
ATOM 836 C C . HIS A 1 104 ? 2.457 -2.035 -6.266 1 70.19 104 HIS A C 1
ATOM 838 O O . HIS A 1 104 ? 3.297 -2.939 -6.262 1 70.19 104 HIS A O 1
ATOM 844 N N . LEU A 1 105 ? 1.353 -1.937 -7.074 1 78.25 105 LEU A N 1
ATOM 845 C CA . LEU A 1 105 ? 0.951 -3.262 -7.531 1 78.25 105 LEU A CA 1
ATOM 846 C C . LEU A 1 105 ? 1.896 -3.773 -8.617 1 78.25 105 LEU A C 1
ATOM 848 O O . LEU A 1 105 ? 2.236 -4.957 -8.641 1 78.25 105 LEU A O 1
ATOM 852 N N . LYS A 1 106 ? 2.311 -2.768 -9.406 1 84.12 106 LYS A N 1
ATOM 853 C CA . LYS A 1 106 ? 3.19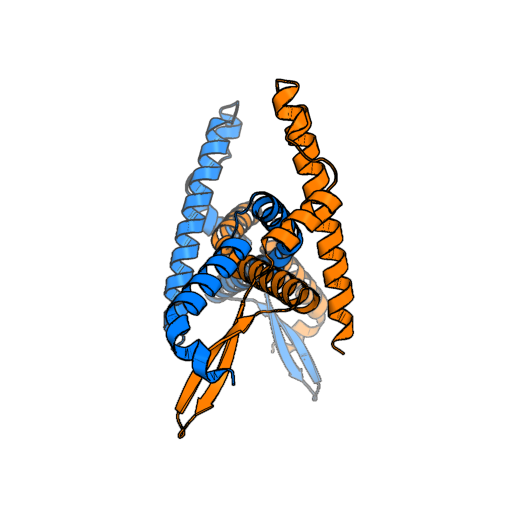9 -3.17 -10.492 1 84.12 106 LYS A CA 1
ATOM 854 C C . LYS A 1 106 ? 4.512 -3.73 -9.945 1 84.12 106 LYS A C 1
ATOM 856 O O . LYS A 1 106 ? 5.031 -4.723 -10.469 1 84.12 106 LYS A O 1
ATOM 861 N N . ASP A 1 107 ? 5.016 -3.1 -8.992 1 87.94 107 ASP A N 1
ATOM 862 C CA . ASP A 1 107 ? 6.266 -3.562 -8.398 1 87.94 107 ASP A CA 1
ATOM 863 C C . ASP A 1 107 ? 6.078 -4.918 -7.719 1 87.94 107 ASP A C 1
ATOM 865 O O . ASP A 1 107 ? 6.934 -5.797 -7.832 1 87.94 107 ASP A O 1
ATOM 869 N N . ILE A 1 108 ? 4.965 -5.051 -7.047 1 89.5 108 ILE A N 1
ATOM 870 C CA . ILE A 1 108 ? 4.652 -6.293 -6.352 1 89.5 108 ILE A CA 1
ATOM 871 C C . ILE A 1 108 ? 4.48 -7.422 -7.367 1 89.5 108 ILE A C 1
ATOM 873 O O . ILE A 1 108 ? 5.031 -8.508 -7.191 1 89.5 108 ILE A O 1
ATOM 877 N N . LEU A 1 109 ? 3.791 -7.074 -8.406 1 93.31 109 LEU A N 1
ATOM 878 C CA . LEU A 1 109 ? 3.566 -8.055 -9.461 1 93.31 109 LEU A CA 1
ATOM 879 C C . LEU A 1 109 ? 4.883 -8.469 -10.109 1 93.31 109 LEU A C 1
ATOM 881 O O . LEU A 1 109 ? 5.121 -9.648 -10.344 1 93.31 109 LEU A O 1
ATOM 885 N N . ALA A 1 110 ? 5.73 -7.469 -10.383 1 95.06 110 ALA A N 1
ATOM 886 C CA . ALA A 1 110 ? 7.035 -7.754 -10.977 1 95.06 110 ALA A CA 1
ATOM 887 C C . ALA A 1 110 ? 7.855 -8.688 -10.086 1 95.06 110 ALA A C 1
ATOM 889 O O . ALA A 1 110 ? 8.414 -9.672 -10.562 1 95.06 110 ALA A O 1
ATOM 890 N N . SER A 1 111 ? 7.895 -8.406 -8.875 1 95.06 111 SER A N 1
ATOM 891 C CA . SER A 1 111 ? 8.656 -9.219 -7.926 1 95.06 111 SER A CA 1
ATOM 892 C C . SER A 1 111 ? 8.078 -10.625 -7.812 1 95.06 111 SER A C 1
ATOM 894 O O . SER A 1 111 ? 8.828 -11.602 -7.754 1 95.06 111 SER A O 1
ATOM 896 N N . GLU A 1 112 ? 6.734 -10.703 -7.832 1 96.81 112 GLU A N 1
ATOM 897 C CA . GLU A 1 112 ? 6.094 -12.008 -7.719 1 96.81 112 GLU A CA 1
ATOM 898 C C . GLU A 1 112 ? 6.355 -12.867 -8.953 1 96.81 112 GLU A C 1
ATOM 900 O O . GLU A 1 112 ? 6.637 -14.055 -8.844 1 96.81 112 GLU A O 1
ATOM 905 N N . LEU A 1 113 ? 6.352 -12.227 -10.086 1 97.56 113 LEU A N 1
ATOM 906 C CA . LEU A 1 113 ? 6.629 -12.938 -11.328 1 97.56 113 LEU A CA 1
ATOM 907 C C . LEU A 1 113 ? 8.062 -13.453 -11.352 1 97.56 113 LEU A C 1
ATOM 909 O O . LEU A 1 113 ? 8.312 -14.602 -11.734 1 97.56 113 LEU A O 1
ATOM 913 N N . LEU A 1 114 ? 8.969 -12.672 -10.938 1 97.19 114 LEU A N 1
ATOM 914 C CA . LEU A 1 114 ? 10.367 -13.078 -10.898 1 97.19 114 LEU A CA 1
ATOM 915 C C . LEU A 1 114 ? 10.57 -14.242 -9.93 1 97.19 114 LEU A C 1
ATOM 917 O O . LEU A 1 114 ? 11.219 -15.227 -10.266 1 97.19 114 LEU A O 1
ATOM 921 N N . ALA A 1 115 ? 9.992 -14.109 -8.82 1 97.44 115 ALA A N 1
ATOM 922 C CA . ALA A 1 115 ? 10.109 -15.164 -7.82 1 97.44 115 ALA A CA 1
ATOM 923 C C . ALA A 1 115 ? 9.477 -16.469 -8.32 1 97.44 115 ALA A C 1
ATOM 925 O O . ALA A 1 115 ? 10.086 -17.531 -8.227 1 97.44 115 ALA A O 1
ATOM 926 N N . ALA A 1 116 ? 8.328 -16.344 -8.906 1 98.31 116 ALA A N 1
ATOM 927 C CA . ALA A 1 116 ? 7.613 -17.531 -9.398 1 98.31 116 ALA A CA 1
ATOM 928 C C . ALA A 1 116 ? 8.383 -18.203 -10.531 1 98.31 116 ALA A C 1
ATOM 930 O O . ALA A 1 116 ? 8.352 -19.422 -10.664 1 98.31 116 ALA A O 1
ATOM 931 N N . SER A 1 117 ? 9.062 -17.391 -11.312 1 97.88 117 SER A N 1
ATOM 932 C CA . SER A 1 117 ? 9.859 -17.953 -12.398 1 97.88 117 SER A CA 1
ATOM 933 C C . SER A 1 117 ? 10.977 -18.844 -11.859 1 97.88 117 SER A C 1
ATOM 935 O O . SER A 1 117 ? 11.469 -19.719 -12.562 1 97.88 117 SER A O 1
ATOM 937 N N . GLN A 1 118 ? 11.375 -18.656 -10.641 1 96.31 118 GLN A N 1
ATOM 938 C CA . GLN A 1 118 ? 12.391 -19.453 -9.969 1 96.31 118 GLN A CA 1
ATOM 939 C C . GLN A 1 118 ? 11.766 -20.422 -8.969 1 96.31 118 GLN A C 1
ATOM 941 O O . GLN A 1 118 ? 12.438 -20.891 -8.047 1 96.31 118 GLN A O 1
ATOM 946 N N . ASN A 1 119 ? 10.492 -20.688 -9.023 1 97.38 119 ASN A N 1
ATOM 947 C CA . ASN A 1 119 ? 9.727 -21.578 -8.156 1 97.38 119 ASN A CA 1
ATOM 948 C C . ASN A 1 119 ? 9.742 -21.094 -6.707 1 97.38 119 ASN A C 1
ATOM 950 O O . ASN A 1 119 ? 9.82 -21.906 -5.785 1 97.38 119 ASN A O 1
ATOM 954 N N . GLU A 1 120 ? 9.695 -19.781 -6.574 1 97 120 GLU A N 1
ATOM 955 C CA . GLU A 1 120 ? 9.594 -19.125 -5.273 1 97 120 GLU A CA 1
ATOM 956 C C . GLU A 1 120 ? 8.438 -18.125 -5.246 1 97 120 GLU A C 1
ATOM 958 O O . GLU A 1 120 ? 7.758 -17.922 -6.254 1 97 120 GLU A O 1
ATOM 963 N N . GLY A 1 121 ? 8.164 -17.625 -4.074 1 96.44 121 GLY A N 1
ATOM 964 C CA . GLY A 1 121 ? 7.145 -16.594 -3.955 1 96.44 121 GLY A CA 1
ATOM 965 C C . GLY A 1 121 ? 5.883 -17.078 -3.264 1 96.44 121 GLY A C 1
ATOM 966 O O . GLY A 1 121 ? 5.742 -18.266 -2.986 1 96.44 121 GLY A O 1
ATOM 967 N N . LEU A 1 122 ? 5.004 -16.172 -3.158 1 96.5 122 LEU A N 1
ATOM 968 C CA . LEU A 1 122 ? 3.789 -16.469 -2.404 1 96.5 122 LEU A CA 1
ATOM 969 C C . LEU A 1 122 ? 2.812 -17.281 -3.242 1 96.5 122 LEU A C 1
ATOM 971 O O . LEU A 1 122 ? 2.082 -18.125 -2.707 1 96.5 122 LEU A O 1
ATOM 975 N N . THR A 1 123 ? 2.811 -17.031 -4.492 1 97.81 123 THR A N 1
ATOM 976 C CA . THR A 1 123 ? 1.906 -17.781 -5.355 1 97.81 123 THR A CA 1
ATOM 977 C C . THR A 1 123 ? 2.305 -19.25 -5.406 1 97.81 123 THR A C 1
ATOM 979 O O . THR A 1 123 ? 1.445 -20.141 -5.367 1 97.81 123 THR A O 1
ATOM 982 N N . ILE A 1 124 ? 3.617 -19.5 -5.516 1 98.31 124 ILE A N 1
ATOM 983 C CA . ILE A 1 124 ? 4.125 -20.859 -5.508 1 98.31 124 ILE A CA 1
ATOM 984 C C . ILE A 1 124 ? 3.787 -21.531 -4.176 1 98.31 124 ILE A C 1
ATOM 986 O O . ILE A 1 124 ? 3.383 -22.703 -4.145 1 98.31 124 ILE A O 1
ATOM 990 N N . GLN A 1 125 ? 3.963 -20.797 -3.133 1 97.75 125 GLN A N 1
ATOM 991 C CA . GLN A 1 125 ? 3.637 -21.328 -1.81 1 97.75 125 GLN A CA 1
ATOM 992 C C . GLN A 1 125 ? 2.162 -21.703 -1.716 1 97.75 125 GLN A C 1
ATOM 994 O O . GLN A 1 125 ? 1.82 -22.75 -1.147 1 97.75 125 GLN A O 1
ATOM 999 N N . ALA A 1 126 ? 1.31 -20.891 -2.258 1 97.25 126 ALA A N 1
ATOM 1000 C CA . ALA A 1 126 ? -0.125 -21.156 -2.266 1 97.25 126 ALA A CA 1
ATOM 1001 C C . ALA A 1 126 ? -0.436 -22.438 -3.035 1 97.25 126 ALA A C 1
ATOM 1003 O O . ALA A 1 126 ? -1.267 -23.25 -2.605 1 97.25 126 ALA A O 1
ATOM 1004 N N . LYS A 1 127 ? 0.196 -22.609 -4.129 1 97.19 127 LYS A N 1
ATOM 1005 C CA . LYS A 1 127 ? 0.048 -23.844 -4.914 1 97.19 127 LYS A CA 1
ATOM 1006 C C . LYS A 1 127 ? 0.464 -25.062 -4.105 1 97.19 127 LYS A C 1
ATOM 1008 O O . LYS A 1 127 ? -0.242 -26.078 -4.09 1 97.19 127 LYS A O 1
ATOM 1013 N N . GLN A 1 128 ? 1.641 -24.938 -3.461 1 97.5 128 GLN A N 1
ATOM 1014 C CA . GLN A 1 128 ? 2.156 -26.047 -2.668 1 97.5 128 GLN A CA 1
ATOM 1015 C C . GLN A 1 128 ? 1.21 -26.391 -1.523 1 97.5 128 GLN A C 1
ATOM 1017 O O . GLN A 1 128 ? 1 -27.578 -1.219 1 97.5 128 GLN A O 1
ATOM 1022 N N . GLU A 1 129 ? 0.633 -25.391 -0.944 1 97.44 129 GLU A N 1
ATOM 1023 C CA . GLU A 1 129 ? -0.34 -25.594 0.123 1 97.44 129 GLU A CA 1
ATOM 1024 C C . GLU A 1 129 ? -1.584 -26.312 -0.4 1 97.44 129 GLU A C 1
ATOM 1026 O O . GLU A 1 129 ? -2.105 -27.219 0.251 1 97.44 129 GLU A O 1
ATOM 1031 N N . LEU A 1 130 ? -2.059 -25.922 -1.516 1 96.88 130 LEU A N 1
ATOM 1032 C CA . LEU A 1 130 ? -3.193 -26.578 -2.152 1 96.88 130 LEU A CA 1
ATOM 1033 C C . LEU A 1 130 ? -2.895 -28.062 -2.414 1 96.88 130 LEU A C 1
ATOM 1035 O O . LEU A 1 130 ? -3.721 -28.922 -2.121 1 96.88 130 LEU A O 1
ATOM 1039 N N . HIS A 1 131 ? -1.721 -28.344 -2.898 1 97.06 131 HIS A N 1
ATOM 1040 C CA . HIS A 1 131 ? -1.331 -29.719 -3.207 1 97.06 131 HIS A CA 1
ATOM 1041 C C . HIS A 1 131 ? -1.235 -30.562 -1.939 1 97.06 131 HIS A C 1
ATOM 1043 O O . HIS A 1 131 ? -1.607 -31.734 -1.94 1 97.06 131 HIS A O 1
ATOM 1049 N N . LYS A 1 132 ? -0.751 -29.953 -0.904 1 97.38 132 LYS A N 1
ATOM 1050 C CA . LYS A 1 132 ? -0.709 -30.625 0.39 1 97.38 132 LYS A CA 1
ATOM 1051 C C . LYS A 1 132 ? -2.111 -31 0.863 1 97.38 132 LYS A C 1
ATOM 1053 O O . LYS A 1 132 ? -2.342 -32.125 1.327 1 97.38 132 LYS A O 1
ATOM 1058 N N . THR A 1 133 ? -3.037 -30.125 0.739 1 96.88 133 THR A N 1
ATOM 1059 C CA . THR A 1 133 ? -4.418 -30.344 1.143 1 96.88 133 THR A CA 1
ATOM 1060 C C . THR A 1 133 ? -5.062 -31.438 0.279 1 96.88 133 THR A C 1
ATOM 1062 O O . THR A 1 133 ? -5.809 -32.281 0.783 1 96.88 133 THR A O 1
ATOM 1065 N N . CYS A 1 134 ? -4.75 -31.391 -1 1 96.94 134 CYS A N 1
ATOM 1066 C CA . CYS A 1 134 ? -5.262 -32.438 -1.899 1 96.94 134 CYS A CA 1
ATOM 1067 C C . CYS A 1 134 ? -4.75 -33.812 -1.5 1 96.94 134 CYS A C 1
ATOM 1069 O O . CYS A 1 134 ? -5.508 -34.781 -1.493 1 96.94 134 CYS A O 1
ATOM 1071 N N . GLU A 1 135 ? -3.455 -33.812 -1.138 1 96.25 135 GLU A N 1
ATOM 1072 C CA . GLU A 1 135 ? -2.859 -35.062 -0.706 1 96.25 135 GLU A CA 1
ATOM 1073 C C . GLU A 1 135 ? -3.516 -35.594 0.574 1 96.25 135 GLU A C 1
ATOM 1075 O O . GLU A 1 135 ? -3.746 -36.781 0.724 1 96.25 135 GLU A O 1
ATOM 1080 N N . ALA A 1 136 ? -3.857 -34.656 1.396 1 96.56 136 ALA A N 1
ATOM 1081 C CA . ALA A 1 136 ? -4.504 -35 2.656 1 96.56 136 ALA A CA 1
ATOM 1082 C C . ALA A 1 136 ? -5.906 -35.562 2.42 1 96.56 136 ALA A C 1
ATOM 1084 O O . ALA A 1 136 ? -6.395 -36.375 3.197 1 96.56 136 ALA A O 1
ATOM 1085 N N . ASN A 1 137 ? -6.52 -35.156 1.273 1 95.19 137 ASN A N 1
ATOM 1086 C CA . ASN A 1 137 ? -7.887 -35.562 0.979 1 95.19 137 ASN A CA 1
ATOM 1087 C C . ASN A 1 137 ? -7.934 -36.688 -0.077 1 95.19 137 ASN A C 1
ATOM 1089 O O . ASN A 1 137 ? -8.961 -36.875 -0.721 1 95.19 137 ASN A O 1
ATOM 1093 N N . ARG A 1 138 ? -6.809 -37.25 -0.235 1 94.12 138 ARG A N 1
ATOM 1094 C CA . ARG A 1 138 ? -6.695 -38.25 -1.29 1 94.12 138 ARG A CA 1
ATOM 1095 C C . ARG A 1 138 ? -7.629 -39.438 -1.029 1 94.12 138 ARG A C 1
ATOM 1097 O O . ARG A 1 138 ? -8.125 -40.062 -1.969 1 94.12 138 ARG A O 1
ATOM 1104 N N . ALA A 1 13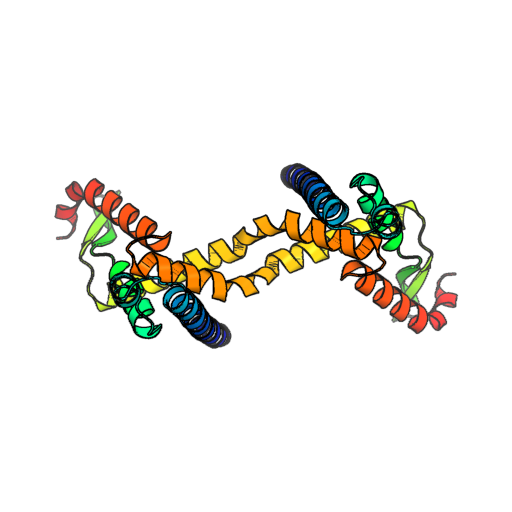9 ? -7.852 -39.656 0.295 1 93.38 139 ALA A N 1
ATOM 1105 C CA . ALA A 1 139 ? -8.719 -40.781 0.661 1 93.38 139 ALA A CA 1
ATOM 1106 C C . ALA A 1 139 ? -10.133 -40.594 0.124 1 93.38 139 ALA A C 1
ATOM 1108 O O . ALA A 1 139 ? -10.875 -41.562 -0.06 1 93.38 139 ALA A O 1
ATOM 1109 N N . TYR A 1 140 ? -10.531 -39.312 -0.169 1 92.81 140 TYR A N 1
ATOM 1110 C CA . TYR A 1 140 ? -11.891 -39 -0.618 1 92.81 140 TYR A CA 1
ATOM 1111 C C . TYR A 1 140 ? -11.984 -39.062 -2.139 1 92.81 140 TYR A C 1
ATOM 1113 O O . TYR A 1 140 ? -13.039 -38.781 -2.709 1 92.81 140 TYR A O 1
ATOM 1121 N N . ALA A 1 141 ? -10.914 -39.438 -2.826 1 92.44 141 ALA A N 1
ATOM 1122 C CA . ALA A 1 141 ? -10.867 -39.438 -4.285 1 92.44 141 ALA A CA 1
ATOM 1123 C C . ALA A 1 141 ? -11.898 -40.406 -4.855 1 92.44 141 ALA A C 1
ATOM 1125 O O . ALA A 1 141 ? -12.398 -40.219 -5.969 1 92.44 141 ALA A O 1
ATOM 1126 N N . HIS A 1 142 ? -12.18 -41.438 -4.105 1 91.75 142 HIS A N 1
ATOM 1127 C CA . HIS A 1 142 ? -13.133 -42.438 -4.582 1 91.75 142 HIS A CA 1
ATOM 1128 C C . HIS A 1 142 ? -14.539 -41.844 -4.695 1 91.75 142 HIS A C 1
ATOM 1130 O O . HIS A 1 142 ? -15.406 -42.438 -5.348 1 91.75 142 HIS A O 1
ATOM 1136 N N . TYR A 1 143 ? -14.781 -40.656 -4.113 1 90.44 143 TYR A N 1
ATOM 1137 C CA . TYR A 1 143 ? -16.078 -40 -4.18 1 90.44 143 TYR A CA 1
ATOM 1138 C C . TYR A 1 143 ? -16.25 -39.281 -5.504 1 90.44 143 TYR A C 1
ATOM 1140 O O . TYR A 1 143 ? -17.328 -38.719 -5.777 1 90.44 143 TYR A O 1
ATOM 1148 N N . ARG A 1 144 ? -15.211 -39.25 -6.434 1 87.94 144 ARG A N 1
ATOM 1149 C CA . ARG A 1 144 ? -15.312 -38.562 -7.723 1 87.94 144 ARG A CA 1
ATOM 1150 C C . ARG A 1 144 ? -16.406 -39.188 -8.586 1 87.94 144 ARG A C 1
ATOM 1152 O O . ARG A 1 144 ? -16.984 -38.531 -9.438 1 87.94 144 ARG A O 1
ATOM 1159 N N . SER A 1 145 ? -16.5 -40.5 -8.539 1 79.06 145 SER A N 1
ATOM 1160 C CA . SER A 1 145 ? -17.422 -41.281 -9.336 1 79.06 145 SER A CA 1
ATOM 1161 C C . SER A 1 145 ? -18.703 -41.594 -8.562 1 79.06 145 SER A C 1
ATOM 1163 O O . SER A 1 145 ? -18.688 -41.719 -7.332 1 79.06 145 SER A O 1
ATOM 1165 N N . MET B 1 1 ? -20.578 -2.771 -15 1 30.92 1 MET B N 1
ATOM 1166 C CA . MET B 1 1 ? -19.672 -1.617 -15 1 30.92 1 MET B CA 1
ATOM 1167 C C . MET B 1 1 ? -18.25 -2.035 -14.688 1 30.92 1 MET B C 1
ATOM 1169 O O . MET B 1 1 ? -17.453 -1.229 -14.195 1 30.92 1 MET B O 1
ATOM 1173 N N . LYS B 1 2 ? -18.047 -3.432 -14.562 1 43.81 2 LYS B N 1
ATOM 1174 C CA . LYS B 1 2 ? -16.938 -4.324 -14.289 1 43.81 2 LYS B CA 1
ATOM 1175 C C . LYS B 1 2 ? -15.812 -4.129 -15.305 1 43.81 2 LYS B C 1
ATOM 1177 O O . LYS B 1 2 ? -14.805 -4.836 -15.266 1 43.81 2 LYS B O 1
ATOM 1182 N N . SER B 1 3 ? -16.094 -3.402 -16.312 1 45.09 3 SER B N 1
ATOM 1183 C CA . SER B 1 3 ? -15.25 -3.254 -17.5 1 45.09 3 SER B CA 1
ATOM 1184 C C . SER B 1 3 ? -14.031 -2.387 -17.188 1 45.09 3 SER B C 1
ATOM 1186 O O . SER B 1 3 ? -13.039 -2.422 -17.922 1 45.09 3 SER B O 1
ATOM 1188 N N . GLY B 1 4 ? -14.289 -1.358 -16.453 1 46.41 4 GLY B N 1
ATOM 1189 C CA . GLY B 1 4 ? -13.328 -0.306 -16.172 1 46.41 4 GLY B CA 1
ATOM 1190 C C . GLY B 1 4 ? -12.055 -0.818 -15.516 1 46.41 4 GLY B C 1
ATOM 1191 O O . GLY B 1 4 ? -10.977 -0.258 -15.719 1 46.41 4 GLY B O 1
ATOM 1192 N N . ASN B 1 5 ? -12.148 -1.981 -14.797 1 54.31 5 ASN B N 1
ATOM 1193 C CA . ASN B 1 5 ? -11.094 -2.543 -13.961 1 54.31 5 ASN B CA 1
ATOM 1194 C C . ASN B 1 5 ? -10.133 -3.398 -14.773 1 54.31 5 ASN B C 1
ATOM 1196 O O . ASN B 1 5 ? -8.984 -3.609 -14.367 1 54.31 5 ASN B O 1
ATOM 1200 N N . LYS B 1 6 ? -10.57 -3.732 -15.961 1 59.38 6 LYS B N 1
ATOM 1201 C CA . LYS B 1 6 ? -9.727 -4.609 -16.766 1 59.38 6 LYS B CA 1
ATOM 1202 C C . LYS B 1 6 ? -8.547 -3.842 -17.375 1 59.38 6 LYS B C 1
ATOM 1204 O O . LYS B 1 6 ? -7.43 -4.355 -17.422 1 59.38 6 LYS B O 1
ATOM 1209 N N . GLU B 1 7 ? -8.844 -2.629 -17.859 1 61 7 GLU B N 1
ATOM 1210 C CA . GLU B 1 7 ? -7.789 -1.813 -18.453 1 61 7 GLU B CA 1
ATOM 1211 C C . GLU B 1 7 ? -6.711 -1.475 -17.422 1 61 7 GLU B C 1
ATOM 1213 O O . GLU B 1 7 ? -5.52 -1.514 -17.734 1 61 7 GLU B O 1
ATOM 1218 N N . THR B 1 8 ? -7.102 -1.262 -16.297 1 67.94 8 THR B N 1
ATOM 1219 C CA . THR B 1 8 ? -6.16 -0.916 -15.234 1 67.94 8 THR B CA 1
ATOM 1220 C C . THR B 1 8 ? -5.27 -2.107 -14.891 1 67.94 8 THR B C 1
ATOM 1222 O O . THR B 1 8 ? -4.066 -1.947 -14.68 1 67.94 8 THR B O 1
ATOM 1225 N N . THR B 1 9 ? -5.836 -3.225 -15.102 1 76.25 9 THR B N 1
ATOM 1226 C CA . THR B 1 9 ? -5.07 -4.43 -14.797 1 76.25 9 THR B CA 1
ATOM 1227 C C . THR B 1 9 ? -3.984 -4.66 -15.844 1 76.25 9 THR B C 1
ATOM 1229 O O . THR B 1 9 ? -2.84 -4.969 -15.5 1 76.25 9 THR B O 1
ATOM 1232 N N . LYS B 1 10 ? -4.367 -4.438 -17.141 1 81.25 10 LYS B N 1
ATOM 1233 C CA . LYS B 1 10 ? -3.4 -4.605 -18.234 1 81.25 10 LYS B CA 1
ATOM 1234 C C . LYS B 1 10 ? -2.227 -3.643 -18.062 1 81.25 10 LYS B C 1
ATOM 1236 O O . LYS B 1 10 ? -1.074 -4.016 -18.297 1 81.25 10 LYS B O 1
ATOM 1241 N N . ASP B 1 11 ? -2.58 -2.49 -17.688 1 85.25 11 ASP B N 1
ATOM 1242 C CA . ASP B 1 11 ? -1.536 -1.489 -17.484 1 85.25 11 ASP B CA 1
ATOM 1243 C C . ASP B 1 11 ? -0.568 -1.914 -16.391 1 85.25 11 ASP B C 1
ATOM 1245 O O . ASP B 1 11 ? 0.644 -1.729 -16.516 1 85.25 11 ASP B O 1
ATOM 1249 N N . HIS B 1 12 ? -1.048 -2.506 -15.383 1 85.25 12 HIS B N 1
ATOM 1250 C CA . HIS B 1 12 ? -0.203 -2.971 -14.289 1 85.25 12 HIS B CA 1
ATOM 1251 C C . HIS B 1 12 ? 0.71 -4.105 -14.742 1 85.25 12 HIS B C 1
ATOM 1253 O O . HIS B 1 12 ? 1.878 -4.16 -14.352 1 85.25 12 HIS B O 1
ATOM 1259 N N . VAL B 1 13 ? 0.161 -4.934 -15.641 1 91.12 13 VAL B N 1
ATOM 1260 C CA . VAL B 1 13 ? 0.941 -6.062 -16.141 1 91.12 13 VAL B CA 1
ATOM 1261 C C . VAL B 1 13 ? 2.09 -5.559 -17 1 91.12 13 VAL B C 1
ATOM 1263 O O . VAL B 1 13 ? 3.24 -5.965 -16.828 1 91.12 13 VAL B O 1
ATOM 1266 N N . TYR B 1 14 ? 1.745 -4.625 -17.906 1 92.69 14 TYR B N 1
ATOM 1267 C CA . TYR B 1 14 ? 2.789 -4.09 -18.766 1 92.69 14 TYR B CA 1
ATOM 1268 C C . TYR B 1 14 ? 3.85 -3.357 -17.953 1 92.69 14 TYR B C 1
ATOM 1270 O O . TYR B 1 14 ? 5.047 -3.486 -18.219 1 92.69 14 TYR B O 1
ATOM 1278 N N . SER B 1 15 ? 3.412 -2.705 -17.031 1 92.31 15 SER B N 1
ATOM 1279 C CA . SER B 1 15 ? 4.352 -2.002 -16.172 1 92.31 15 SER B CA 1
ATOM 1280 C C . SER B 1 15 ? 5.234 -2.98 -15.398 1 92.31 15 SER B C 1
ATOM 1282 O O . SER B 1 15 ? 6.434 -2.742 -15.227 1 92.31 15 SER B O 1
ATOM 1284 N N . ALA B 1 16 ? 4.656 -4.035 -14.961 1 94.75 16 ALA B N 1
ATOM 1285 C CA . ALA B 1 16 ? 5.422 -5.059 -14.25 1 94.75 16 ALA B CA 1
ATOM 1286 C C . ALA B 1 16 ? 6.48 -5.676 -15.156 1 94.75 16 ALA B C 1
ATOM 1288 O O . ALA B 1 16 ? 7.617 -5.902 -14.734 1 94.75 16 ALA B O 1
ATOM 1289 N N . LEU B 1 17 ? 6.105 -5.895 -16.422 1 96.5 17 LEU B N 1
ATOM 1290 C CA . LEU B 1 17 ? 7.039 -6.48 -17.375 1 96.5 17 LEU B CA 1
ATOM 1291 C C . LEU B 1 17 ? 8.203 -5.535 -17.641 1 96.5 17 LEU B C 1
ATOM 1293 O O . LEU B 1 17 ? 9.352 -5.98 -17.797 1 96.5 17 LEU B O 1
ATOM 1297 N N . GLU B 1 18 ? 7.895 -4.289 -17.688 1 95.94 18 GLU B N 1
ATOM 1298 C CA . GLU B 1 18 ? 8.953 -3.299 -17.859 1 95.94 18 GLU B CA 1
ATOM 1299 C C . GLU B 1 18 ? 9.914 -3.316 -16.672 1 95.94 18 GLU B C 1
ATOM 1301 O O . GLU B 1 18 ? 11.133 -3.24 -16.844 1 95.94 18 GLU B O 1
ATOM 1306 N N . ILE B 1 19 ? 9.406 -3.375 -15.562 1 94.69 19 ILE B N 1
ATOM 1307 C CA . ILE B 1 19 ? 10.211 -3.418 -14.344 1 94.69 19 ILE B CA 1
ATOM 1308 C C . ILE B 1 19 ? 11.109 -4.652 -14.359 1 94.69 19 ILE B C 1
ATOM 1310 O O . ILE B 1 19 ? 12.297 -4.562 -14.047 1 94.69 19 ILE B O 1
ATOM 1314 N N . ILE B 1 20 ? 10.562 -5.793 -14.75 1 96.69 20 ILE B N 1
ATOM 1315 C CA . ILE B 1 20 ? 11.32 -7.035 -14.82 1 96.69 20 ILE B CA 1
ATOM 1316 C C . ILE B 1 20 ? 12.484 -6.875 -15.797 1 96.69 20 ILE B C 1
ATOM 1318 O O . ILE B 1 20 ? 13.609 -7.285 -15.5 1 96.69 20 ILE B O 1
ATOM 1322 N N . LYS B 1 21 ? 12.172 -6.258 -16.953 1 96.19 21 LYS B N 1
ATOM 1323 C CA . LYS B 1 21 ? 13.211 -6.039 -17.953 1 96.19 21 LYS B CA 1
ATOM 1324 C C . LYS B 1 21 ? 14.367 -5.215 -17.375 1 96.19 21 LYS B C 1
ATOM 1326 O O . LYS B 1 21 ? 15.531 -5.574 -17.547 1 96.19 21 LYS B O 1
ATOM 1331 N N . ARG B 1 22 ? 14.055 -4.195 -16.703 1 95.75 22 ARG B N 1
ATOM 1332 C CA . ARG B 1 22 ? 15.055 -3.309 -16.125 1 95.75 22 ARG B CA 1
ATOM 1333 C C . ARG B 1 22 ? 15.867 -4.031 -15.062 1 95.75 22 ARG B C 1
ATOM 1335 O O . ARG B 1 22 ? 17.094 -3.918 -15.031 1 95.75 22 ARG B O 1
ATOM 1342 N N . ARG B 1 23 ? 15.234 -4.754 -14.227 1 94.62 23 ARG B N 1
ATOM 1343 C CA . ARG B 1 23 ? 15.914 -5.457 -13.141 1 94.62 23 ARG B CA 1
ATOM 1344 C C . ARG B 1 23 ? 16.859 -6.527 -13.68 1 94.62 23 ARG B C 1
ATOM 1346 O O . ARG B 1 23 ? 17.984 -6.66 -13.219 1 94.62 23 ARG B O 1
ATOM 1353 N N . GLN B 1 24 ? 16.344 -7.23 -14.664 1 95.5 24 GLN B N 1
ATOM 1354 C CA . GLN B 1 24 ? 17.156 -8.297 -15.25 1 95.5 24 GLN B CA 1
ATOM 1355 C C . GLN B 1 24 ? 18.359 -7.727 -15.992 1 95.5 24 GLN B C 1
ATOM 1357 O O . GLN B 1 24 ? 19.453 -8.297 -15.945 1 95.5 24 GLN B O 1
ATOM 1362 N N . TYR B 1 25 ? 18.156 -6.629 -16.703 1 94.56 25 TYR B N 1
ATOM 1363 C CA . TYR B 1 25 ? 19.266 -5.984 -17.406 1 94.56 25 TYR B CA 1
ATOM 1364 C C . TYR B 1 25 ? 20.344 -5.523 -16.422 1 94.56 25 TYR B C 1
ATOM 1366 O O . TYR B 1 25 ? 21.531 -5.711 -16.672 1 94.56 25 TYR B O 1
ATOM 1374 N N . LYS B 1 26 ? 19.938 -4.922 -15.312 1 93.62 26 LYS B N 1
ATOM 1375 C CA . LYS B 1 26 ? 20.875 -4.492 -14.273 1 93.62 26 LYS B CA 1
ATOM 1376 C C . LYS B 1 26 ? 21.641 -5.68 -13.703 1 93.62 26 LYS B C 1
ATOM 1378 O O . LYS B 1 26 ? 22.859 -5.594 -13.477 1 93.62 26 LYS B O 1
ATOM 1383 N N . ALA B 1 27 ? 20.984 -6.75 -13.484 1 92.31 27 ALA B N 1
ATOM 1384 C CA . ALA B 1 27 ? 21.609 -7.969 -12.984 1 92.31 27 ALA B CA 1
ATOM 1385 C C . ALA B 1 27 ? 22.609 -8.523 -13.992 1 92.31 27 ALA B C 1
ATOM 1387 O O . ALA B 1 27 ? 23.688 -9.008 -13.617 1 92.31 27 ALA B O 1
ATOM 1388 N N . TRP B 1 28 ? 22.172 -8.422 -15.281 1 92.94 28 TRP B N 1
ATOM 1389 C CA . TRP B 1 28 ? 23.031 -8.898 -16.359 1 92.94 28 TRP B CA 1
ATOM 1390 C C . TRP B 1 28 ? 24.312 -8.078 -16.438 1 92.94 28 TRP B C 1
ATOM 1392 O O . TRP B 1 28 ? 25.406 -8.633 -16.625 1 92.94 28 TRP B O 1
ATOM 1402 N N . LEU B 1 29 ? 24.281 -6.777 -16.203 1 92.88 29 LEU B N 1
ATOM 1403 C CA . LEU B 1 29 ? 25.422 -5.871 -16.25 1 92.88 29 LEU B CA 1
ATOM 1404 C C . LEU B 1 29 ? 26.359 -6.129 -15.078 1 92.88 29 LEU B C 1
ATOM 1406 O O . LEU B 1 29 ? 27.578 -6 -15.211 1 92.88 29 LEU B O 1
ATOM 1410 N N . LYS B 1 30 ? 25.781 -6.512 -13.992 1 91.75 30 LYS B N 1
ATOM 1411 C CA . LYS B 1 30 ? 26.562 -6.707 -12.766 1 91.75 30 LYS B CA 1
ATOM 1412 C C . LYS B 1 30 ? 27.219 -8.086 -12.742 1 91.75 30 LYS B C 1
ATOM 1414 O O . LYS B 1 30 ? 28.156 -8.32 -11.977 1 91.75 30 LYS B O 1
ATOM 1419 N N . ALA B 1 31 ? 26.734 -8.891 -13.672 1 88.88 31 ALA B N 1
ATOM 1420 C CA . ALA B 1 31 ? 27.25 -10.258 -13.695 1 88.88 31 ALA B CA 1
ATOM 1421 C C . ALA B 1 31 ? 28.719 -10.281 -14.141 1 88.88 31 ALA B C 1
ATOM 1423 O O . ALA B 1 31 ? 29.094 -9.586 -15.086 1 88.88 31 ALA B O 1
ATOM 1424 N N . LYS B 1 32 ? 29.516 -10.898 -13.359 1 85.12 32 LYS B N 1
ATOM 1425 C CA . LYS B 1 32 ? 30.984 -10.883 -13.484 1 85.12 32 LYS B CA 1
ATOM 1426 C C . LYS B 1 32 ? 31.438 -11.789 -14.617 1 85.12 32 LYS B C 1
ATOM 1428 O O . LYS B 1 32 ? 32.406 -11.484 -15.305 1 85.12 32 LYS B O 1
ATOM 1433 N N . ASP B 1 33 ? 30.812 -12.961 -14.672 1 87.69 33 ASP B N 1
ATOM 1434 C CA . ASP B 1 33 ? 31.297 -13.914 -15.656 1 87.69 33 ASP B CA 1
ATOM 1435 C C . ASP B 1 33 ? 30.188 -14.305 -16.641 1 87.69 33 ASP B C 1
ATOM 1437 O O . ASP B 1 33 ? 29.016 -14.016 -16.406 1 87.69 33 ASP B O 1
ATOM 1441 N N . GLU B 1 34 ? 30.656 -14.828 -17.781 1 87.5 34 GLU B N 1
ATOM 1442 C CA . GLU B 1 34 ? 29.766 -15.188 -18.875 1 87.5 34 GLU B CA 1
ATOM 1443 C C . GLU B 1 34 ? 28.766 -16.266 -18.469 1 87.5 34 GLU B C 1
ATOM 1445 O O . GLU B 1 34 ? 27.641 -16.297 -18.953 1 87.5 34 GLU B O 1
ATOM 1450 N N . GLU B 1 35 ? 29.125 -17.094 -17.5 1 87.81 35 GLU B N 1
ATOM 1451 C CA . GLU B 1 35 ? 28.25 -18.156 -17.031 1 87.81 35 GLU B CA 1
ATOM 1452 C C . GLU B 1 35 ? 27.078 -17.594 -16.234 1 87.81 35 GLU B C 1
ATOM 1454 O O . GLU B 1 35 ? 25.938 -18.031 -16.406 1 87.81 35 GLU B O 1
ATOM 1459 N N . GLU B 1 36 ? 27.328 -16.625 -15.406 1 88 36 GLU B N 1
ATOM 1460 C CA . GLU B 1 36 ? 26.266 -15.992 -14.633 1 88 36 GLU B CA 1
ATOM 1461 C C . GLU B 1 36 ? 25.328 -15.195 -15.531 1 88 36 GLU B C 1
ATOM 1463 O O . GLU B 1 36 ? 24.109 -15.164 -15.305 1 88 36 GLU B O 1
ATOM 1468 N N . LYS B 1 37 ? 25.906 -14.602 -16.625 1 88.5 37 LYS B N 1
ATOM 1469 C CA . LYS B 1 37 ? 25.109 -13.812 -17.562 1 88.5 37 LYS B CA 1
ATOM 1470 C C . LYS B 1 37 ? 24.172 -14.711 -18.359 1 88.5 37 LYS B C 1
ATOM 1472 O O . LYS B 1 37 ? 23.047 -14.32 -18.656 1 88.5 37 LYS B O 1
ATOM 1477 N N . SER B 1 38 ? 24.625 -15.922 -18.562 1 90.38 38 SER B N 1
ATOM 1478 C CA . SER B 1 38 ? 23.828 -16.844 -19.359 1 90.38 38 SER B CA 1
ATOM 1479 C C . SER B 1 38 ? 22.625 -17.359 -18.578 1 90.38 38 SER B C 1
ATOM 1481 O O . SER B 1 38 ? 21.641 -17.797 -19.172 1 90.38 38 SER B O 1
ATOM 1483 N N . LYS B 1 39 ? 22.594 -17.266 -17.297 1 89.38 39 LYS B N 1
ATOM 1484 C CA . LYS B 1 39 ? 21.516 -17.766 -16.453 1 89.38 39 LYS B CA 1
ATOM 1485 C C . LYS B 1 39 ? 20.438 -16.703 -16.25 1 89.38 39 LYS B C 1
ATOM 1487 O O . LYS B 1 39 ? 19.359 -17 -15.742 1 89.38 39 LYS B O 1
ATOM 1492 N N . ILE B 1 40 ? 20.766 -15.547 -16.766 1 92.5 40 ILE B N 1
ATOM 1493 C CA . ILE B 1 40 ? 19.828 -14.453 -16.562 1 92.5 40 ILE B CA 1
ATOM 1494 C C . ILE B 1 40 ? 18.953 -14.289 -17.812 1 92.5 40 ILE B C 1
ATOM 1496 O O . ILE B 1 40 ? 19.469 -13.969 -18.891 1 92.5 40 ILE B O 1
ATOM 1500 N N . GLU B 1 41 ? 17.672 -14.555 -17.703 1 94.31 41 GLU B N 1
ATOM 1501 C CA . GLU B 1 41 ? 16.719 -14.336 -18.797 1 94.31 41 GLU B CA 1
ATOM 1502 C C . GLU B 1 41 ? 16.328 -12.867 -18.891 1 94.31 41 GLU B C 1
ATOM 1504 O O . GLU B 1 41 ? 15.898 -12.266 -17.906 1 94.31 41 GLU B O 1
ATOM 1509 N N . LEU B 1 42 ? 16.5 -12.242 -20.094 1 94.06 42 LEU B N 1
ATOM 1510 C CA . LEU B 1 42 ? 16.281 -10.812 -20.266 1 94.06 42 LEU B CA 1
ATOM 1511 C C . LEU B 1 42 ? 14.891 -10.531 -20.812 1 94.06 42 LEU B C 1
ATOM 1513 O O . LEU B 1 42 ? 14.391 -9.406 -20.688 1 94.06 42 LEU B O 1
ATOM 1517 N N . ASP B 1 43 ? 14.266 -11.5 -21.375 1 96.19 43 ASP B N 1
ATOM 1518 C CA . ASP B 1 43 ? 12.93 -11.297 -21.938 1 96.19 43 ASP B CA 1
ATOM 1519 C C . ASP B 1 43 ? 11.859 -11.414 -20.859 1 96.19 43 ASP B C 1
ATOM 1521 O O . ASP B 1 43 ? 11.609 -12.508 -20.344 1 96.19 43 ASP B O 1
ATOM 1525 N N . PRO B 1 44 ? 11.227 -10.328 -20.562 1 97.31 44 PRO B N 1
ATOM 1526 C CA . PRO B 1 44 ? 10.234 -10.352 -19.484 1 97.31 44 PRO B CA 1
ATOM 1527 C C . PRO B 1 44 ? 9.055 -11.273 -19.781 1 97.31 44 PRO B C 1
ATOM 1529 O O . PRO B 1 44 ? 8.445 -11.82 -18.859 1 97.31 44 PRO B O 1
ATOM 1532 N N . PHE B 1 45 ? 8.75 -11.461 -21.109 1 96.56 45 PHE B N 1
ATOM 1533 C CA . PHE B 1 45 ? 7.629 -12.32 -21.469 1 96.56 45 PHE B CA 1
ATOM 1534 C C . PHE B 1 45 ? 7.953 -13.781 -21.188 1 96.56 45 PHE B C 1
ATOM 1536 O O . PHE B 1 45 ? 7.086 -14.547 -20.766 1 96.56 45 PHE B O 1
ATOM 1543 N N . VAL B 1 46 ? 9.141 -14.133 -21.406 1 97.5 46 VAL B N 1
ATOM 1544 C CA . VAL B 1 46 ? 9.578 -15.492 -21.125 1 97.5 46 VAL B CA 1
ATOM 1545 C C . VAL B 1 46 ? 9.531 -15.75 -19.609 1 97.5 46 VAL B C 1
ATOM 1547 O O . VAL B 1 46 ? 9.07 -16.797 -19.172 1 97.5 46 VAL B O 1
ATOM 1550 N N . ILE B 1 47 ? 9.977 -14.766 -18.891 1 97.5 47 ILE B N 1
ATOM 1551 C CA . ILE B 1 47 ? 9.969 -14.875 -17.438 1 97.5 47 ILE B CA 1
ATOM 1552 C C . ILE B 1 47 ? 8.531 -15.008 -16.922 1 97.5 47 ILE B C 1
ATOM 1554 O O . ILE B 1 47 ? 8.234 -15.875 -16.109 1 97.5 47 ILE B O 1
ATOM 1558 N N . ALA B 1 48 ? 7.645 -14.141 -17.438 1 97.56 48 ALA B N 1
ATOM 1559 C CA . ALA B 1 48 ? 6.246 -14.141 -17.016 1 97.56 48 ALA B CA 1
ATOM 1560 C C . ALA B 1 48 ? 5.57 -15.469 -17.375 1 97.56 48 ALA B C 1
ATOM 1562 O O . ALA B 1 48 ? 4.824 -16.016 -16.562 1 97.56 48 ALA B O 1
ATOM 1563 N N . ARG B 1 49 ? 5.824 -16 -18.5 1 96.94 49 ARG B N 1
ATOM 1564 C CA . ARG B 1 49 ? 5.238 -17.266 -18.938 1 96.94 49 ARG B CA 1
ATOM 1565 C C . ARG B 1 49 ? 5.711 -18.406 -18.047 1 96.94 49 ARG B C 1
ATOM 1567 O O . ARG B 1 49 ? 4.91 -19.25 -17.625 1 96.94 49 ARG B O 1
ATOM 1574 N N . LYS B 1 50 ? 7.02 -18.453 -17.844 1 97.69 50 LYS B N 1
ATOM 1575 C CA . LYS B 1 50 ? 7.586 -19.469 -16.969 1 97.69 50 LYS B CA 1
ATOM 1576 C C . LYS B 1 50 ? 7.012 -19.375 -15.562 1 97.69 50 LYS B C 1
ATOM 1578 O O . LYS B 1 50 ? 6.691 -20.391 -14.945 1 97.69 50 LYS B O 1
ATOM 1583 N N . ALA B 1 51 ? 6.918 -18.141 -15.109 1 98.5 51 ALA B N 1
ATOM 1584 C CA . ALA B 1 51 ? 6.363 -17.906 -13.773 1 98.5 51 ALA B CA 1
ATOM 1585 C C . ALA B 1 51 ? 4.949 -18.469 -13.664 1 98.5 51 ALA B C 1
ATOM 1587 O O . ALA B 1 51 ? 4.633 -19.188 -12.719 1 98.5 51 ALA B O 1
ATOM 1588 N N . ILE B 1 52 ? 4.098 -18.125 -14.641 1 97.81 52 ILE B N 1
ATOM 1589 C CA . ILE B 1 52 ? 2.705 -18.562 -14.625 1 97.81 52 ILE B CA 1
ATOM 1590 C C . ILE B 1 52 ? 2.637 -20.094 -14.742 1 97.81 52 ILE B C 1
ATOM 1592 O O . ILE B 1 52 ? 1.848 -20.734 -14.055 1 97.81 52 ILE B O 1
ATOM 1596 N N . GLN B 1 53 ? 3.453 -20.672 -15.523 1 97.81 53 GLN B N 1
ATOM 1597 C CA . GLN B 1 53 ? 3.516 -22.125 -15.68 1 97.81 53 GLN B CA 1
ATOM 1598 C C . GLN B 1 53 ? 3.885 -22.797 -14.359 1 97.81 53 GLN B C 1
ATOM 1600 O O . GLN B 1 53 ? 3.291 -23.812 -13.992 1 97.81 53 GLN B O 1
ATOM 1605 N N . ASN B 1 54 ? 4.887 -22.219 -13.742 1 97.94 54 ASN B N 1
ATOM 1606 C CA . ASN B 1 54 ? 5.309 -22.766 -12.453 1 97.94 54 ASN B CA 1
ATOM 1607 C C . ASN B 1 54 ? 4.168 -22.75 -11.438 1 97.94 54 ASN B C 1
ATOM 1609 O O . ASN B 1 54 ? 4.133 -23.578 -10.531 1 97.94 54 ASN B O 1
ATOM 1613 N N . CYS B 1 55 ? 3.244 -21.844 -11.609 1 98.38 55 CYS B N 1
ATOM 1614 C CA . CYS B 1 55 ? 2.176 -21.641 -10.641 1 98.38 55 CYS B CA 1
ATOM 1615 C C . CYS B 1 55 ? 0.958 -22.5 -10.984 1 98.38 55 CYS B C 1
ATOM 1617 O O . CYS B 1 55 ? -0.037 -22.484 -10.258 1 98.38 55 CYS B O 1
ATOM 1619 N N . HIS B 1 56 ? 1.025 -23.25 -12.023 1 98 56 HIS B N 1
ATOM 1620 C CA . HIS B 1 56 ? -0.095 -24.094 -12.43 1 98 56 HIS B CA 1
ATOM 1621 C C . HIS B 1 56 ? -0.365 -25.188 -11.391 1 98 56 HIS B C 1
ATOM 1623 O O . HIS B 1 56 ? 0.494 -26.031 -11.141 1 98 56 HIS B O 1
ATOM 1629 N N . PRO B 1 57 ? -1.56 -25.172 -10.828 1 97.56 57 PRO B N 1
ATOM 1630 C CA . PRO B 1 57 ? -1.913 -26.312 -9.992 1 97.56 57 PRO B CA 1
ATOM 1631 C C . PRO B 1 57 ? -2.273 -27.562 -10.812 1 97.56 57 PRO B C 1
ATOM 1633 O O . PRO B 1 57 ? -2.727 -27.438 -11.953 1 97.56 57 PRO B O 1
ATOM 1636 N N . LEU B 1 58 ? -2.014 -28.688 -10.25 1 96.44 58 LEU B N 1
ATOM 1637 C CA . LEU B 1 58 ? -2.334 -29.938 -10.922 1 96.44 58 LEU B CA 1
ATOM 1638 C C . LEU B 1 58 ? -3.709 -30.438 -10.5 1 96.44 58 LEU B C 1
ATOM 1640 O O . LEU B 1 58 ? -4.348 -31.203 -11.234 1 96.44 58 LEU B O 1
ATOM 1644 N N . MET B 1 59 ? -4.078 -30.047 -9.32 1 96.31 59 MET B N 1
ATOM 1645 C CA . MET B 1 59 ? -5.332 -30.531 -8.75 1 96.31 59 MET B CA 1
ATOM 1646 C C . MET B 1 59 ? -6.121 -29.391 -8.133 1 96.31 59 MET B C 1
ATOM 1648 O O . MET B 1 59 ? -5.566 -28.328 -7.848 1 96.31 59 MET B O 1
ATOM 1652 N N . LYS B 1 60 ? -7.398 -29.578 -8.016 1 96.44 60 LYS B N 1
ATOM 1653 C CA . LYS B 1 60 ? -8.281 -28.688 -7.277 1 96.44 60 LYS B CA 1
ATOM 1654 C C . LYS B 1 60 ? -9.141 -29.469 -6.285 1 96.44 60 LYS B C 1
ATOM 1656 O O . LYS B 1 60 ? -9.195 -30.688 -6.332 1 96.44 60 LYS B O 1
ATOM 1661 N N . LEU B 1 61 ? -9.734 -28.703 -5.367 1 96.38 61 LEU B N 1
ATOM 1662 C CA . LEU B 1 61 ? -10.688 -29.281 -4.426 1 96.38 61 LEU B CA 1
ATOM 1663 C C . LEU B 1 61 ? -12.117 -28.906 -4.793 1 96.38 61 LEU B C 1
ATOM 1665 O O . LEU B 1 61 ? -12.391 -27.75 -5.125 1 96.38 61 LEU B O 1
ATOM 1669 N N . GLN B 1 62 ? -12.984 -29.891 -4.828 1 95.62 62 GLN B N 1
ATOM 1670 C CA . GLN B 1 62 ? -14.398 -29.672 -5.102 1 95.62 62 GLN B CA 1
ATOM 1671 C C . GLN B 1 62 ? -15.281 -30.344 -4.059 1 95.62 62 GLN B C 1
ATOM 1673 O O . GLN B 1 62 ? -15 -31.469 -3.643 1 95.62 62 GLN B O 1
ATOM 1678 N N . GLY B 1 63 ? -16.281 -29.656 -3.674 1 95 63 GLY B N 1
ATOM 1679 C CA . GLY B 1 63 ? -17.219 -30.219 -2.709 1 95 63 GLY B CA 1
ATOM 1680 C C . GLY B 1 63 ? -18.172 -31.234 -3.32 1 95 63 GLY B C 1
ATOM 1681 O O . GLY B 1 63 ? -18.828 -30.938 -4.316 1 95 63 GLY B O 1
ATOM 1682 N N . VAL B 1 64 ? -18.125 -32.438 -2.812 1 95 64 VAL B N 1
ATOM 1683 C CA . VAL B 1 64 ? -19.047 -33.5 -3.217 1 95 64 VAL B CA 1
ATOM 1684 C C . VAL B 1 64 ? -19.875 -33.938 -2.014 1 95 64 VAL B C 1
ATOM 1686 O O . VAL B 1 64 ? -19.312 -34.312 -0.97 1 95 64 VAL B O 1
ATOM 1689 N N . THR B 1 65 ? -21.156 -33.844 -2.184 1 93.69 65 THR B N 1
ATOM 1690 C CA . THR B 1 65 ? -22.047 -34.219 -1.097 1 93.69 65 THR B CA 1
ATOM 1691 C C . THR B 1 65 ? -22.469 -35.688 -1.222 1 93.69 65 THR B C 1
ATOM 1693 O O . THR B 1 65 ? -22.969 -36.094 -2.266 1 93.69 65 THR B O 1
ATOM 1696 N N . ARG B 1 66 ? -22.094 -36.531 -0.188 1 90.56 66 ARG B N 1
ATOM 1697 C CA . ARG B 1 66 ? -22.5 -37.938 -0.082 1 90.56 66 ARG B CA 1
ATOM 1698 C C . ARG B 1 66 ? -23.094 -38.219 1.291 1 90.56 66 ARG B C 1
ATOM 1700 O O . ARG B 1 66 ? -22.469 -37.969 2.316 1 90.56 66 ARG B O 1
ATOM 1707 N N . GLY B 1 67 ? -24.375 -38.812 1.294 1 90.06 67 GLY B N 1
ATOM 1708 C CA . GLY B 1 67 ? -25.016 -39.156 2.551 1 90.06 67 GLY B CA 1
ATOM 1709 C C . GLY B 1 67 ? -25.266 -37.969 3.445 1 90.06 67 GLY B C 1
ATOM 1710 O O . GLY B 1 67 ? -25.125 -38.062 4.668 1 90.06 67 GLY B O 1
ATOM 1711 N N . GLY B 1 68 ? -25.391 -36.75 2.855 1 91.19 68 GLY B N 1
ATOM 1712 C CA . GLY B 1 68 ? -25.703 -35.562 3.629 1 91.19 68 GLY B CA 1
ATOM 1713 C C . GLY B 1 68 ? -24.484 -34.781 4.07 1 91.19 68 GLY B C 1
ATOM 1714 O O . GLY B 1 68 ? -24.609 -33.688 4.621 1 91.19 68 GLY B O 1
ATOM 1715 N N . THR B 1 69 ? -23.328 -35.438 3.92 1 93.69 69 THR B N 1
ATOM 1716 C CA . THR B 1 69 ? -22.094 -34.781 4.309 1 93.69 69 THR B CA 1
ATOM 1717 C C . THR B 1 69 ? -21.328 -34.312 3.078 1 93.69 69 THR B C 1
ATOM 1719 O O . THR B 1 69 ? -21.281 -35 2.064 1 93.69 69 THR B O 1
ATOM 1722 N N . THR B 1 70 ? -20.75 -33.062 3.074 1 95.12 70 THR B N 1
ATOM 1723 C CA . THR B 1 70 ? -19.953 -32.531 1.976 1 95.12 70 THR B CA 1
ATOM 1724 C C . THR B 1 70 ? -18.469 -32.781 2.232 1 95.12 70 THR B C 1
ATOM 1726 O O . THR B 1 70 ? -17.953 -32.438 3.309 1 95.12 70 THR B O 1
ATOM 1729 N N . TYR B 1 71 ? -17.828 -33.5 1.259 1 95.31 71 TYR B N 1
ATOM 1730 C CA . TYR B 1 71 ? -16.391 -33.75 1.331 1 95.31 71 TYR B CA 1
ATOM 1731 C C . TYR B 1 71 ? -15.641 -32.938 0.28 1 95.31 71 TYR B C 1
ATOM 1733 O O . TYR B 1 71 ? -16.172 -32.688 -0.805 1 95.31 71 TYR B O 1
ATOM 1741 N N . GLN B 1 72 ? -14.43 -32.469 0.634 1 96.56 72 GLN B N 1
ATOM 1742 C CA . GLN B 1 72 ? -13.562 -31.828 -0.351 1 96.56 72 GLN B CA 1
ATOM 1743 C C . GLN B 1 72 ? -12.742 -32.875 -1.109 1 96.56 72 GLN B C 1
ATOM 1745 O O . GLN B 1 72 ? -11.82 -33.469 -0.554 1 96.56 72 GLN B O 1
ATOM 1750 N N . VAL B 1 73 ? -13.109 -33.062 -2.379 1 96.94 73 VAL B N 1
ATOM 1751 C CA . VAL B 1 73 ? -12.539 -34.156 -3.168 1 96.94 73 VAL B CA 1
ATOM 1752 C C . VAL B 1 73 ? -11.547 -33.594 -4.184 1 96.94 73 VAL B C 1
ATOM 1754 O O . VAL B 1 73 ? -11.859 -32.625 -4.898 1 96.94 73 VAL B O 1
ATOM 1757 N N . PRO B 1 74 ? -10.352 -34.188 -4.18 1 96.81 74 PRO B N 1
ATOM 1758 C CA . PRO B 1 74 ? -9.367 -33.719 -5.164 1 96.81 74 PRO B CA 1
ATOM 1759 C C . PRO B 1 74 ? -9.711 -34.156 -6.586 1 96.81 74 PRO B C 1
ATOM 1761 O O . PRO B 1 74 ? -10.078 -35.312 -6.816 1 96.81 74 PRO B O 1
ATOM 1764 N N . PHE B 1 75 ? -9.727 -33.219 -7.516 1 96.44 75 PHE B N 1
ATOM 1765 C CA . PHE B 1 75 ? -9.945 -33.469 -8.938 1 96.44 75 PHE B CA 1
ATOM 1766 C C . PHE B 1 75 ? -8.789 -32.938 -9.766 1 96.44 75 PHE B C 1
ATOM 1768 O O . PHE B 1 75 ? -8.234 -31.875 -9.453 1 96.44 75 PHE B O 1
ATOM 1775 N N . PRO B 1 76 ? -8.383 -33.688 -10.75 1 95 76 PRO B N 1
ATOM 1776 C CA . PRO B 1 76 ? -7.391 -33.094 -11.664 1 95 76 PRO B CA 1
ATOM 1777 C C . PRO B 1 76 ? -7.922 -31.906 -12.438 1 95 76 PRO B C 1
ATOM 1779 O O . PRO B 1 76 ? -9.125 -31.797 -12.672 1 95 76 PRO B O 1
ATOM 1782 N N . ILE B 1 77 ? -7.039 -31.016 -12.766 1 95.69 77 ILE B N 1
ATOM 1783 C CA . ILE B 1 77 ? -7.445 -29.828 -13.5 1 95.69 77 ILE B CA 1
ATOM 1784 C C . ILE B 1 77 ? -6.852 -29.859 -14.906 1 95.69 77 ILE B C 1
ATOM 1786 O O . ILE B 1 77 ? -5.75 -30.375 -15.117 1 95.69 77 ILE B O 1
ATOM 1790 N N . GLU B 1 78 ? -7.688 -29.266 -15.859 1 96.06 78 GLU B N 1
ATOM 1791 C CA . GLU B 1 78 ? -7.191 -29.109 -17.219 1 96.06 78 GLU B CA 1
ATOM 1792 C C . GLU B 1 78 ? -6.277 -27.891 -17.344 1 96.06 78 GLU B C 1
ATOM 1794 O O . GLU B 1 78 ? -6.332 -26.984 -16.516 1 96.06 78 GLU B O 1
ATOM 1799 N N . LYS B 1 79 ? -5.523 -27.844 -18.375 1 95 79 LYS B N 1
ATOM 1800 C CA . LYS B 1 79 ? -4.492 -26.828 -18.562 1 95 79 LYS B CA 1
ATOM 1801 C C . LYS B 1 79 ? -5.098 -25.422 -18.562 1 95 79 LYS B C 1
ATOM 1803 O O . LYS B 1 79 ? -4.578 -24.516 -17.906 1 95 79 LYS B O 1
ATOM 1808 N N . ALA B 1 80 ? -6.188 -25.328 -19.297 1 95.81 80 ALA B N 1
ATOM 1809 C CA . ALA B 1 80 ? -6.812 -24.016 -19.422 1 95.81 80 ALA B CA 1
ATOM 1810 C C . ALA B 1 80 ? -7.285 -23.516 -18.047 1 95.81 80 ALA B C 1
ATOM 1812 O O . ALA B 1 80 ? -7.109 -22.344 -17.719 1 95.81 80 ALA B O 1
ATOM 1813 N N . GLU B 1 81 ? -7.859 -24.391 -17.234 1 96.12 81 GLU B N 1
ATOM 1814 C CA . GLU B 1 81 ? -8.312 -24.016 -15.898 1 96.12 81 GLU B CA 1
ATOM 1815 C C . GLU B 1 81 ? -7.137 -23.766 -14.969 1 96.12 81 GLU B C 1
ATOM 1817 O O . GLU B 1 81 ? -7.188 -22.859 -14.133 1 96.12 81 GLU B O 1
ATOM 1822 N N . ALA B 1 82 ? -6.098 -24.594 -15.094 1 97 82 ALA B N 1
ATOM 1823 C CA . ALA B 1 82 ? -4.895 -24.406 -14.281 1 97 82 ALA B CA 1
ATOM 1824 C C . ALA B 1 82 ? -4.305 -23.016 -14.492 1 97 82 ALA B C 1
ATOM 1826 O O . ALA B 1 82 ? -3.902 -22.344 -13.531 1 97 82 ALA B O 1
ATOM 1827 N N . GLU B 1 83 ? -4.266 -22.547 -15.812 1 96.19 83 GLU B N 1
ATOM 1828 C CA . GLU B 1 83 ? -3.744 -21.219 -16.141 1 96.19 83 GLU B CA 1
ATOM 1829 C C . GLU B 1 83 ? -4.59 -20.125 -15.508 1 96.19 83 GLU B C 1
ATOM 1831 O O . GLU B 1 83 ? -4.055 -19.172 -14.938 1 96.19 83 GLU B O 1
ATOM 1836 N N . PHE B 1 84 ? -5.887 -20.266 -15.648 1 95.81 84 PHE B N 1
ATOM 1837 C CA . PHE B 1 84 ? -6.809 -19.297 -15.07 1 95.81 84 PHE B CA 1
ATOM 1838 C C . PHE B 1 84 ? -6.609 -19.203 -13.562 1 95.81 84 PHE B C 1
ATOM 1840 O O . PHE B 1 84 ? -6.527 -18.094 -13.016 1 95.81 84 PHE B O 1
ATOM 1847 N N . ARG B 1 85 ? -6.492 -20.344 -12.844 1 96.19 85 ARG B N 1
ATOM 1848 C CA . ARG B 1 85 ? -6.348 -20.375 -11.391 1 96.19 85 ARG B CA 1
ATOM 1849 C C . ARG B 1 85 ? -5.012 -19.781 -10.961 1 96.19 85 ARG B C 1
ATOM 1851 O O . ARG B 1 85 ? -4.938 -19.078 -9.945 1 96.19 85 ARG B O 1
ATOM 1858 N N . ALA B 1 86 ? -3.973 -20.156 -11.703 1 97.56 86 ALA B N 1
ATOM 1859 C CA . ALA B 1 86 ? -2.656 -19.594 -11.398 1 97.56 86 ALA B CA 1
ATOM 1860 C C . ALA B 1 86 ? -2.67 -18.078 -11.484 1 97.56 86 ALA B C 1
ATOM 1862 O O . ALA B 1 86 ? -2.215 -17.391 -10.562 1 97.56 86 ALA B O 1
ATOM 1863 N N . MET B 1 87 ? -3.203 -17.484 -12.547 1 95.62 87 MET B N 1
ATOM 1864 C CA . MET B 1 87 ? -3.268 -16.047 -12.758 1 95.62 87 MET B CA 1
ATOM 1865 C C . MET B 1 87 ? -4.133 -15.383 -11.695 1 95.62 87 MET B C 1
ATOM 1867 O O . MET B 1 87 ? -3.777 -14.328 -11.164 1 95.62 87 MET B O 1
ATOM 1871 N N . LYS B 1 88 ? -5.254 -16.031 -11.406 1 95.06 88 LYS B N 1
ATOM 1872 C CA . LYS B 1 88 ? -6.152 -15.484 -10.391 1 95.06 88 LYS B CA 1
ATOM 1873 C C . LYS B 1 88 ? -5.48 -15.453 -9.023 1 95.06 88 LYS B C 1
ATOM 1875 O O . LYS B 1 88 ? -5.555 -14.453 -8.312 1 95.06 88 LYS B O 1
ATOM 1880 N N . MET B 1 89 ? -4.855 -16.594 -8.664 1 96.31 89 MET B N 1
ATOM 1881 C CA . MET B 1 89 ? -4.184 -16.672 -7.371 1 96.31 89 MET B CA 1
ATOM 1882 C C . MET B 1 89 ? -3.094 -15.617 -7.25 1 96.31 89 MET B C 1
ATOM 1884 O O . MET B 1 89 ? -2.998 -14.93 -6.23 1 96.31 89 MET B O 1
ATOM 1888 N N . MET B 1 90 ? -2.326 -15.406 -8.297 1 95.69 90 MET B N 1
ATOM 1889 C CA . MET B 1 90 ? -1.262 -14.398 -8.289 1 95.69 90 MET B CA 1
ATOM 1890 C C . MET B 1 90 ? -1.837 -13 -8.141 1 95.69 90 MET B C 1
ATOM 1892 O O . MET B 1 90 ? -1.342 -12.195 -7.348 1 95.69 90 MET B O 1
ATOM 1896 N N . ARG B 1 91 ? -2.807 -12.719 -8.883 1 91.5 91 ARG B N 1
ATOM 1897 C CA . ARG B 1 91 ? -3.467 -11.422 -8.82 1 91.5 91 ARG B CA 1
ATOM 1898 C C . ARG B 1 91 ? -3.967 -11.133 -7.406 1 91.5 91 ARG B C 1
ATOM 1900 O O . ARG B 1 91 ? -3.719 -10.055 -6.863 1 91.5 91 ARG B O 1
ATOM 1907 N N . ASP B 1 92 ? -4.645 -12.109 -6.824 1 91.75 92 ASP B N 1
ATOM 1908 C CA . ASP B 1 92 ? -5.227 -11.914 -5.5 1 91.75 92 ASP B CA 1
ATOM 1909 C C . ASP B 1 92 ? -4.141 -11.688 -4.453 1 91.75 92 ASP B C 1
ATOM 1911 O O . ASP B 1 92 ? -4.281 -10.82 -3.586 1 91.75 92 ASP B O 1
ATOM 1915 N N . ILE B 1 93 ? -3.09 -12.438 -4.609 1 92.88 93 ILE B N 1
ATOM 1916 C CA . ILE B 1 93 ? -1.983 -12.312 -3.668 1 9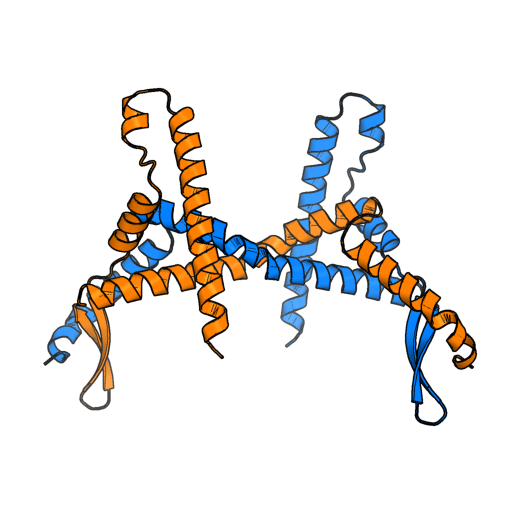2.88 93 ILE B CA 1
ATOM 1917 C C . ILE B 1 93 ? -1.331 -10.938 -3.816 1 92.88 93 ILE B C 1
ATOM 1919 O O . ILE B 1 93 ? -1.05 -10.266 -2.82 1 92.88 93 ILE B O 1
ATOM 1923 N N . CYS B 1 94 ? -1.085 -10.523 -5.043 1 89.56 94 CYS B N 1
ATOM 1924 C CA . CYS B 1 94 ? -0.462 -9.227 -5.289 1 89.56 94 CYS B CA 1
ATOM 1925 C C . CYS B 1 94 ? -1.345 -8.094 -4.777 1 89.56 94 CYS B C 1
ATOM 1927 O O . CYS B 1 94 ? -0.846 -7.117 -4.219 1 89.56 94 CYS B O 1
ATOM 1929 N N . ARG B 1 95 ? -2.6 -8.242 -4.93 1 83.75 95 ARG B N 1
ATOM 1930 C CA . ARG B 1 95 ? -3.539 -7.23 -4.465 1 83.75 95 ARG B CA 1
ATOM 1931 C C . ARG B 1 95 ? -3.561 -7.16 -2.941 1 83.75 95 ARG B C 1
ATOM 1933 O O . ARG B 1 95 ? -3.627 -6.074 -2.363 1 83.75 95 ARG B O 1
ATOM 1940 N N . GLN B 1 96 ? -3.557 -8.352 -2.342 1 83.5 96 GLN B N 1
ATOM 1941 C CA . GLN B 1 96 ? -3.531 -8.414 -0.884 1 83.5 96 GLN B CA 1
ATOM 1942 C C . GLN B 1 96 ? -2.264 -7.773 -0.328 1 83.5 96 GLN B C 1
ATOM 1944 O O . GLN B 1 96 ? -2.316 -7.043 0.666 1 83.5 96 GLN B O 1
ATOM 1949 N N . LYS B 1 97 ? -1.141 -8.102 -1.014 1 80.12 97 LYS B N 1
ATOM 1950 C CA . LYS B 1 97 ? 0.128 -7.508 -0.606 1 80.12 97 LYS B CA 1
ATOM 1951 C C . LYS B 1 97 ? 0.092 -5.988 -0.751 1 80.12 97 LYS B C 1
ATOM 1953 O O . LYS B 1 97 ? 0.605 -5.266 0.105 1 80.12 97 LYS B O 1
ATOM 1958 N N . ALA B 1 98 ? -0.389 -5.602 -1.859 1 74.44 98 ALA B N 1
ATOM 1959 C CA . ALA B 1 98 ? -0.485 -4.168 -2.113 1 74.44 98 ALA B CA 1
ATOM 1960 C C . ALA B 1 98 ? -1.347 -3.48 -1.059 1 74.44 98 ALA B C 1
ATOM 1962 O O . ALA B 1 98 ? -1.05 -2.359 -0.64 1 74.44 98 ALA B O 1
ATOM 1963 N N . ALA B 1 99 ?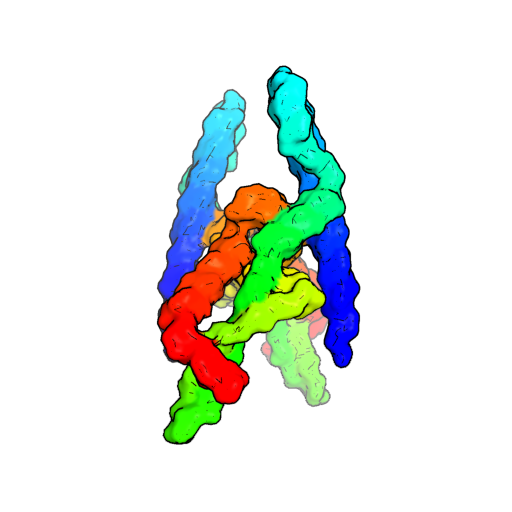 -2.379 -4.223 -0.709 1 67.62 99 ALA B N 1
ATOM 1964 C CA . ALA B 1 99 ? -3.279 -3.682 0.305 1 67.62 99 ALA B CA 1
ATOM 1965 C C . ALA B 1 99 ? -2.592 -3.611 1.666 1 67.62 99 ALA B C 1
ATOM 1967 O O . ALA B 1 99 ? -2.865 -2.707 2.459 1 67.62 99 ALA B O 1
ATOM 1968 N N . HIS B 1 100 ? -1.798 -4.711 1.967 1 60.59 100 HIS B N 1
ATOM 1969 C CA . HIS B 1 100 ? -1.079 -4.766 3.234 1 60.59 100 HIS B CA 1
ATOM 1970 C C . HIS B 1 100 ? 0.049 -3.74 3.271 1 60.59 100 HIS B C 1
ATOM 1972 O O . HIS B 1 100 ? 0.535 -3.385 4.348 1 60.59 100 HIS B O 1
ATOM 1978 N N . GLY B 1 101 ? 0.695 -3.549 2.176 1 54.5 101 GLY B N 1
ATOM 1979 C CA . GLY B 1 101 ? 1.71 -2.508 2.168 1 54.5 101 GLY B CA 1
ATOM 1980 C C . GLY B 1 101 ? 1.326 -1.295 2.994 1 54.5 101 GLY B C 1
ATOM 1981 O O . GLY B 1 101 ? 2.068 -0.312 3.047 1 54.5 101 GLY B O 1
ATOM 1982 N N . GLU B 1 102 ? 0.132 -1.388 3.533 1 50.78 102 GLU B N 1
ATOM 1983 C CA . GLU B 1 102 ? -0.2 -0.527 4.664 1 50.78 102 GLU B CA 1
ATOM 1984 C C . GLU B 1 102 ? 0.925 -0.513 5.695 1 50.78 102 GLU B C 1
ATOM 1986 O O . GLU B 1 102 ? 1.117 0.482 6.398 1 50.78 102 GLU B O 1
ATOM 1991 N N . THR B 1 103 ? 1.583 -1.771 5.82 1 54.88 103 THR B N 1
ATOM 1992 C CA . THR B 1 103 ? 2.756 -1.787 6.688 1 54.88 103 THR B CA 1
ATOM 1993 C C . THR B 1 103 ? 3.648 -0.58 6.41 1 54.88 103 THR B C 1
ATOM 1995 O O . THR B 1 103 ? 4.441 -0.178 7.266 1 54.88 103 THR B O 1
ATOM 1998 N N . HIS B 1 104 ? 3.201 0.097 5.395 1 70.5 104 HIS B N 1
ATOM 1999 C CA . HIS B 1 104 ? 3.992 1.244 4.961 1 70.5 104 HIS B CA 1
ATOM 2000 C C . HIS B 1 104 ? 3.496 2.531 5.613 1 70.5 104 HIS B C 1
ATOM 2002 O O . HIS B 1 104 ? 4.098 3.594 5.434 1 70.5 104 HIS B O 1
ATOM 2008 N N . LEU B 1 105 ? 2.668 2.217 6.652 1 78.56 105 LEU B N 1
ATOM 2009 C CA . LEU B 1 105 ? 2.117 3.438 7.234 1 78.56 105 LEU B CA 1
ATOM 2010 C C . LEU B 1 105 ? 3.166 4.164 8.07 1 78.56 105 LEU B C 1
ATOM 2012 O O . LEU B 1 105 ? 3.244 5.395 8.039 1 78.56 105 LEU B O 1
ATOM 2016 N N . LYS B 1 106 ? 3.965 3.295 8.703 1 84.31 106 LYS B N 1
ATOM 2017 C CA . LYS B 1 106 ? 4.984 3.904 9.555 1 84.31 106 LYS B CA 1
ATOM 2018 C C . LYS B 1 106 ? 5.977 4.715 8.727 1 84.31 106 LYS B C 1
ATOM 2020 O O . LYS B 1 106 ? 6.387 5.805 9.133 1 84.31 106 LYS B O 1
ATOM 2025 N N . ASP B 1 107 ? 6.352 4.184 7.664 1 88.12 107 ASP B N 1
ATOM 2026 C CA . ASP B 1 107 ? 7.289 4.883 6.793 1 88.12 107 ASP B CA 1
ATOM 2027 C C . ASP B 1 107 ? 6.664 6.152 6.215 1 88.12 107 ASP B C 1
ATOM 2029 O O . ASP B 1 107 ? 7.316 7.195 6.141 1 88.12 107 ASP B O 1
ATOM 2033 N N . ILE B 1 108 ? 5.418 6.035 5.832 1 89.75 108 ILE B N 1
ATOM 2034 C CA . ILE B 1 108 ? 4.688 7.164 5.266 1 89.75 108 ILE B CA 1
ATOM 2035 C C . ILE B 1 108 ? 4.527 8.258 6.32 1 89.75 108 ILE B C 1
ATOM 2037 O O . ILE B 1 108 ? 4.773 9.438 6.047 1 89.75 108 ILE B O 1
ATOM 2041 N N . LEU B 1 109 ? 4.211 7.801 7.492 1 93.44 109 LEU B N 1
ATOM 2042 C CA . LEU B 1 109 ? 4.043 8.742 8.594 1 93.44 109 LEU B CA 1
ATOM 2043 C C . LEU B 1 109 ? 5.359 9.438 8.922 1 93.44 109 LEU B C 1
ATOM 2045 O O . LEU B 1 109 ? 5.391 10.648 9.125 1 93.44 109 LEU B O 1
ATOM 2049 N N . ALA B 1 110 ? 6.434 8.641 8.953 1 95.19 110 ALA B N 1
ATOM 2050 C CA . ALA B 1 110 ? 7.75 9.211 9.219 1 95.19 110 ALA B CA 1
ATOM 2051 C C . ALA B 1 110 ? 8.117 10.273 8.188 1 95.19 110 ALA B C 1
ATOM 2053 O O . ALA B 1 110 ? 8.555 11.367 8.539 1 95.19 110 ALA B O 1
ATOM 2054 N N . SER B 1 111 ? 7.926 9.984 7 1 95.25 111 SER B N 1
ATOM 2055 C CA . SER B 1 111 ? 8.242 10.906 5.914 1 95.25 111 SER B CA 1
ATOM 2056 C C . SER B 1 111 ? 7.375 12.156 5.984 1 95.25 111 SER B C 1
ATOM 2058 O O . SER B 1 111 ? 7.863 13.266 5.766 1 95.25 111 SER B O 1
ATOM 2060 N N . GLU B 1 112 ? 6.082 11.953 6.328 1 96.88 112 GLU B N 1
ATOM 2061 C CA . GLU B 1 112 ? 5.168 13.086 6.41 1 96.88 112 GLU B CA 1
ATOM 2062 C C . GLU B 1 112 ? 5.531 14.016 7.57 1 96.88 112 GLU B C 1
ATOM 2064 O O . GLU B 1 112 ? 5.516 15.234 7.422 1 96.88 112 GLU B O 1
ATOM 2069 N N . LEU B 1 113 ? 5.938 13.422 8.648 1 97.62 113 LEU B N 1
ATOM 2070 C CA . LEU B 1 113 ? 6.348 14.203 9.805 1 97.62 113 LEU B CA 1
ATOM 2071 C C . LEU B 1 113 ? 7.605 15.008 9.5 1 97.62 113 LEU B C 1
ATOM 2073 O O . LEU B 1 113 ? 7.691 16.188 9.836 1 97.62 113 LEU B O 1
ATOM 2077 N N . LEU B 1 114 ? 8.531 14.43 8.852 1 97.25 114 LEU B N 1
ATOM 2078 C CA . LEU B 1 114 ? 9.758 15.117 8.484 1 97.25 114 LEU B CA 1
ATOM 2079 C C . LEU B 1 114 ? 9.469 16.266 7.531 1 97.25 114 LEU B C 1
ATOM 2081 O O . LEU B 1 114 ? 9.961 17.391 7.73 1 97.25 114 LEU B O 1
ATOM 2085 N N . ALA B 1 115 ? 8.688 16 6.59 1 97.44 115 ALA B N 1
ATOM 2086 C CA . ALA B 1 115 ? 8.328 17.031 5.621 1 97.44 115 ALA B CA 1
ATOM 2087 C C . ALA B 1 115 ? 7.578 18.172 6.293 1 97.44 115 ALA B C 1
ATOM 2089 O O . ALA B 1 115 ? 7.906 19.344 6.086 1 97.44 115 ALA B O 1
ATOM 2090 N N . ALA B 1 116 ? 6.66 17.828 7.137 1 98.38 116 ALA B N 1
ATOM 2091 C CA . ALA B 1 116 ? 5.852 18.844 7.816 1 98.38 116 ALA B CA 1
ATOM 2092 C C . ALA B 1 116 ? 6.711 19.703 8.742 1 98.38 116 ALA B C 1
ATOM 2094 O O . ALA B 1 116 ? 6.453 20.891 8.914 1 98.38 116 ALA B O 1
ATOM 2095 N N . SER B 1 117 ? 7.715 19.078 9.312 1 97.88 117 SER B N 1
ATOM 2096 C CA . SER B 1 117 ? 8.609 19.828 10.188 1 97.88 117 SER B CA 1
ATOM 2097 C C . SER B 1 117 ? 9.344 20.906 9.422 1 97.88 117 SER B C 1
ATOM 2099 O O . SER B 1 117 ? 9.797 21.906 10.008 1 97.88 117 SER B O 1
ATOM 2101 N N . GLN B 1 118 ? 9.469 20.797 8.141 1 96.31 118 GLN B N 1
ATOM 2102 C CA . GLN B 1 118 ? 10.102 21.781 7.27 1 96.31 118 GLN B CA 1
ATOM 2103 C C . GLN B 1 118 ? 9.062 22.562 6.477 1 96.31 118 GLN B C 1
ATOM 2105 O O . GLN B 1 118 ? 9.375 23.141 5.434 1 96.31 118 GLN B O 1
ATOM 2110 N N . ASN B 1 119 ? 7.816 22.531 6.836 1 97.38 119 ASN B N 1
ATOM 2111 C CA . ASN B 1 119 ? 6.688 23.219 6.211 1 97.38 119 ASN B CA 1
ATOM 2112 C C . ASN B 1 119 ? 6.453 22.719 4.785 1 97.38 119 ASN B C 1
ATOM 2114 O O . ASN B 1 119 ? 6.129 23.516 3.896 1 97.38 119 ASN B O 1
ATOM 2118 N N . GLU B 1 120 ? 6.648 21.438 4.637 1 97.12 120 GLU B N 1
ATOM 2119 C CA . GLU B 1 120 ? 6.379 20.734 3.383 1 97.12 120 GLU B CA 1
ATOM 2120 C C . GLU B 1 120 ? 5.488 19.516 3.604 1 97.12 120 GLU B C 1
ATOM 2122 O O . GLU B 1 120 ? 5.133 19.203 4.742 1 97.12 120 GLU B O 1
ATOM 2127 N N . GLY B 1 121 ? 5.047 18.922 2.52 1 96.5 121 GLY B N 1
ATOM 2128 C CA . GLY B 1 121 ? 4.273 17.703 2.623 1 96.5 121 GLY B CA 1
ATOM 2129 C C . GLY B 1 121 ? 2.809 17.891 2.273 1 96.5 121 GLY B C 1
ATOM 2130 O O . GLY B 1 121 ? 2.352 19.016 2.078 1 96.5 121 GLY B O 1
ATOM 2131 N N . LEU B 1 122 ? 2.137 16.812 2.361 1 96.56 122 LEU B N 1
ATOM 2132 C CA . LEU B 1 122 ? 0.742 16.812 1.934 1 96.56 122 LEU B CA 1
ATOM 2133 C C . LEU B 1 122 ? -0.152 17.438 3.006 1 96.56 122 LEU B C 1
ATOM 2135 O O . LEU B 1 122 ? -1.152 18.078 2.689 1 96.56 122 LEU B O 1
ATOM 2139 N N . THR B 1 123 ? 0.203 17.219 4.207 1 97.81 123 THR B N 1
ATOM 2140 C CA . THR B 1 123 ? -0.601 17.781 5.285 1 97.81 123 THR B CA 1
ATOM 2141 C C . THR B 1 123 ? -0.523 19.297 5.277 1 97.81 123 THR B C 1
ATOM 2143 O O . THR B 1 123 ? -1.533 19.984 5.473 1 97.81 123 THR B O 1
ATOM 2146 N N . ILE B 1 124 ? 0.689 19.828 5.074 1 98.31 124 ILE B N 1
ATOM 2147 C CA . ILE B 1 124 ? 0.875 21.281 4.984 1 98.31 124 ILE B CA 1
ATOM 2148 C C . ILE B 1 124 ? 0.091 21.828 3.793 1 98.31 124 ILE B C 1
ATOM 2150 O O . ILE B 1 124 ? -0.548 22.875 3.891 1 98.31 124 ILE B O 1
ATOM 2154 N N . GLN B 1 125 ? 0.162 21.109 2.721 1 97.75 125 GLN B N 1
ATOM 2155 C CA . GLN B 1 125 ? -0.578 21.516 1.529 1 97.75 125 GLN B CA 1
ATOM 2156 C C . GLN B 1 125 ? -2.078 21.562 1.805 1 97.75 125 GLN B C 1
ATOM 2158 O O . GLN B 1 125 ? -2.762 22.5 1.364 1 97.75 125 GLN B O 1
ATOM 2163 N N . ALA B 1 126 ? -2.576 20.609 2.514 1 97.25 126 ALA B N 1
ATOM 2164 C CA . ALA B 1 126 ? -3.99 20.562 2.877 1 97.25 126 ALA B CA 1
ATOM 2165 C C . ALA B 1 126 ? -4.371 21.766 3.732 1 97.25 126 ALA B C 1
ATOM 2167 O O . ALA B 1 126 ? -5.438 22.359 3.539 1 97.25 126 ALA B O 1
ATOM 2168 N N . LYS B 1 127 ? -3.545 22.094 4.648 1 97.19 127 LYS B N 1
ATOM 2169 C CA . LYS B 1 127 ? -3.758 23.281 5.48 1 97.19 127 LYS B CA 1
ATOM 2170 C C . LYS B 1 127 ? -3.822 24.547 4.625 1 97.19 127 LYS B C 1
ATOM 2172 O O . LYS B 1 127 ? -4.711 25.375 4.809 1 97.19 127 LYS B O 1
ATOM 2177 N N . GLN B 1 128 ? -2.842 24.672 3.717 1 97.5 128 GLN B N 1
ATOM 2178 C CA . GLN B 1 128 ? -2.783 25.844 2.854 1 97.5 128 GLN B CA 1
ATOM 2179 C C . GLN B 1 128 ? -4.031 25.953 1.981 1 97.5 128 GLN B C 1
ATOM 2181 O O . GLN B 1 128 ? -4.555 27.047 1.766 1 97.5 128 GLN B O 1
ATOM 2186 N N . GLU B 1 129 ? -4.504 24.828 1.522 1 97.5 129 GLU B N 1
ATOM 2187 C CA . GLU B 1 129 ? -5.73 24.797 0.73 1 97.5 129 GLU B CA 1
ATOM 2188 C C . GLU B 1 129 ? -6.934 25.234 1.558 1 97.5 129 GLU B C 1
ATOM 2190 O O . GLU B 1 129 ? -7.777 26 1.078 1 97.5 129 GLU B O 1
ATOM 2195 N N . LEU B 1 130 ? -7.027 24.781 2.738 1 96.88 130 LEU B N 1
ATOM 2196 C CA . LEU B 1 130 ? -8.094 25.188 3.65 1 96.88 130 LEU B CA 1
ATOM 2197 C C . LEU B 1 130 ? -8.062 26.703 3.875 1 96.88 130 LEU B C 1
ATOM 2199 O O . LEU B 1 130 ? -9.102 27.359 3.816 1 96.88 130 LEU B O 1
ATOM 2203 N N . HIS B 1 131 ? -6.906 27.25 4.074 1 97.06 131 HIS B N 1
ATOM 2204 C CA . HIS B 1 131 ? -6.754 28.688 4.312 1 97.06 131 HIS B CA 1
ATOM 2205 C C . HIS B 1 131 ? -7.156 29.5 3.086 1 97.06 131 HIS B C 1
ATOM 2207 O O . HIS B 1 131 ? -7.762 30.562 3.213 1 97.06 131 HIS B O 1
ATOM 2213 N N . LYS B 1 132 ? -6.809 28.969 1.95 1 97.38 132 LYS B N 1
ATOM 2214 C CA . LYS B 1 132 ? -7.227 29.609 0.705 1 97.38 132 LYS B CA 1
ATOM 2215 C C . LYS B 1 132 ? -8.75 29.656 0.597 1 97.38 132 LYS B C 1
ATOM 2217 O O . LYS B 1 132 ? -9.32 30.688 0.233 1 97.38 132 LYS B O 1
ATOM 2222 N N . THR B 1 133 ? -9.406 28.609 0.911 1 96.88 133 THR B N 1
ATOM 2223 C CA . THR B 1 133 ? -10.859 28.516 0.862 1 96.88 133 THR B CA 1
ATOM 2224 C C . THR B 1 133 ? -11.492 29.453 1.886 1 96.88 133 THR B C 1
ATOM 2226 O O . THR B 1 133 ? -12.5 30.109 1.603 1 96.88 133 THR B O 1
ATOM 2229 N N . CYS B 1 134 ? -10.875 29.531 3.049 1 97 134 CYS B N 1
ATOM 2230 C CA . CYS B 1 134 ? -11.359 30.453 4.074 1 97 134 CYS B CA 1
ATOM 2231 C C . CYS B 1 134 ? -11.266 31.891 3.598 1 97 134 CYS B C 1
ATOM 2233 O O . CYS B 1 134 ? -12.195 32.688 3.803 1 97 134 CYS B O 1
ATOM 2235 N N . GLU B 1 135 ? -10.133 32.156 2.932 1 96.25 135 GLU B N 1
ATOM 2236 C CA . GLU B 1 135 ? -9.945 33.531 2.402 1 96.25 135 GLU B CA 1
ATOM 2237 C C . GLU B 1 135 ? -10.984 33.844 1.334 1 96.25 135 GLU B C 1
ATOM 2239 O O . GLU B 1 135 ? -11.5 34.969 1.278 1 96.25 135 GLU B O 1
ATOM 2244 N N . ALA B 1 136 ? -11.32 32.844 0.589 1 96.62 136 ALA B N 1
ATOM 2245 C CA . ALA B 1 136 ? -12.312 33 -0.469 1 96.62 136 ALA B CA 1
ATOM 2246 C C . ALA B 1 136 ? -13.695 33.25 0.116 1 96.62 136 ALA B C 1
ATOM 2248 O O . ALA B 1 136 ? -14.523 33.938 -0.498 1 96.62 136 ALA B O 1
ATOM 2249 N N . ASN B 1 137 ? -13.914 32.781 1.358 1 95.31 137 ASN B N 1
ATOM 2250 C CA . ASN B 1 137 ? -15.227 32.875 1.987 1 95.31 137 ASN B CA 1
ATOM 2251 C C . ASN B 1 137 ? -15.242 33.969 3.051 1 95.31 137 ASN B C 1
ATOM 2253 O O . ASN B 1 137 ? -16.109 33.969 3.934 1 95.31 137 ASN B O 1
ATOM 2257 N N . ARG B 1 138 ? -14.258 34.781 2.957 1 94.19 138 ARG B N 1
ATOM 2258 C CA . ARG B 1 138 ? -14.109 35.812 3.979 1 94.19 138 ARG B CA 1
ATOM 2259 C C . ARG B 1 138 ? -15.305 36.75 3.984 1 94.19 138 ARG B C 1
ATOM 2261 O O . ARG B 1 138 ? -15.68 37.281 5.031 1 94.19 138 ARG B O 1
ATOM 2268 N N . ALA B 1 139 ? -15.914 36.906 2.76 1 93.56 139 ALA B N 1
ATOM 2269 C CA . ALA B 1 139 ? -17.062 37.812 2.645 1 93.56 139 ALA B CA 1
ATOM 2270 C C . ALA B 1 139 ? -18.219 37.312 3.506 1 93.56 139 ALA B C 1
ATOM 2272 O O . ALA B 1 139 ? -19.094 38.125 3.895 1 93.56 139 ALA B O 1
ATOM 2273 N N . TYR B 1 140 ? -18.25 36 3.844 1 92.88 140 TYR B N 1
ATOM 2274 C CA . TYR B 1 140 ? -19.359 35.438 4.602 1 92.88 140 TYR B CA 1
ATOM 2275 C C . TYR B 1 140 ? -19.094 35.5 6.102 1 92.88 140 TYR B C 1
ATOM 2277 O O . TYR B 1 140 ? -19.891 35.031 6.906 1 92.88 140 TYR B O 1
ATOM 2285 N N . ALA B 1 141 ? -17.984 36.125 6.512 1 92.56 141 ALA B N 1
ATOM 2286 C CA . ALA B 1 141 ? -17.594 36.188 7.918 1 92.56 141 ALA B CA 1
ATOM 2287 C C . ALA B 1 141 ? -18.641 36.906 8.75 1 92.56 141 ALA B C 1
ATOM 2289 O O . ALA B 1 141 ? -18.797 36.656 9.938 1 92.56 141 ALA B O 1
ATOM 2290 N N . HIS B 1 142 ? -19.312 37.844 8.117 1 91.81 142 HIS B N 1
ATOM 2291 C CA . HIS B 1 142 ? -20.312 38.625 8.836 1 91.81 142 HIS B CA 1
ATOM 2292 C C . HIS B 1 142 ? -21.484 37.75 9.273 1 91.81 142 HIS B C 1
ATOM 2294 O O . HIS B 1 142 ? -22.281 38.156 10.125 1 91.81 142 HIS B O 1
ATOM 2300 N N . TYR B 1 143 ? -21.609 36.531 8.734 1 90.44 143 TYR B N 1
ATOM 2301 C CA . 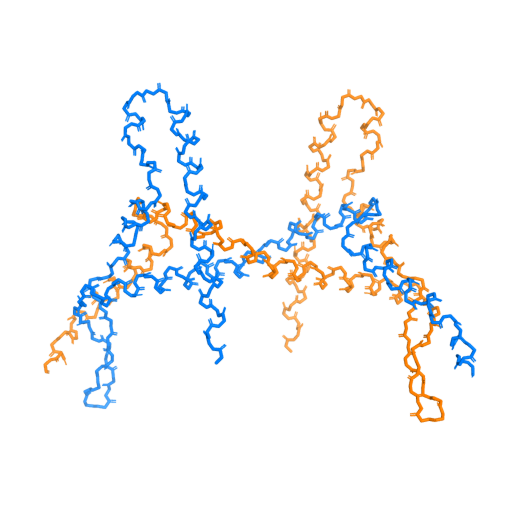TYR B 1 143 ? -22.672 35.594 9.102 1 90.44 143 TYR B CA 1
ATOM 2302 C C . TYR B 1 143 ? -22.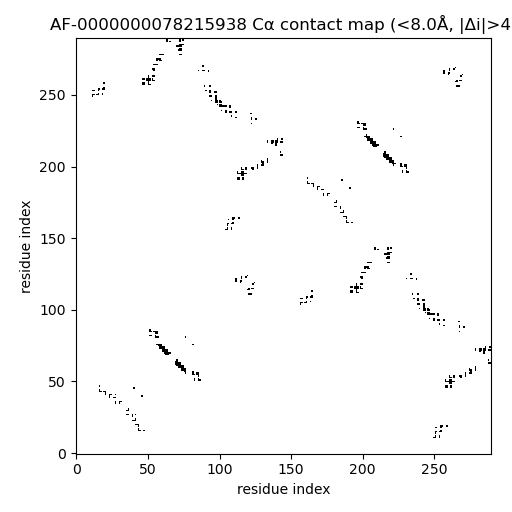359 34.875 10.406 1 90.44 143 TYR B C 1
ATOM 2304 O O . TYR B 1 143 ? -23.188 34.125 10.914 1 90.44 143 TYR B O 1
ATOM 2312 N N . ARG B 1 144 ? -21.141 35.125 11.055 1 88 144 ARG B N 1
ATOM 2313 C CA . ARG B 1 144 ? -20.781 34.469 12.312 1 88 144 ARG B CA 1
ATOM 2314 C C . ARG B 1 144 ? -21.734 34.875 13.43 1 88 144 ARG B C 1
ATOM 2316 O O . ARG B 1 144 ? -21.938 34.094 14.383 1 88 144 ARG B O 1
ATOM 2323 N N . SER B 1 145 ? -22.109 36.094 13.461 1 79.06 145 SER B N 1
ATOM 2324 C CA . SER B 1 145 ? -22.969 36.719 14.477 1 79.06 145 SER B CA 1
ATOM 2325 C C . SER B 1 145 ? -24.438 36.656 14.062 1 79.06 145 SER B C 1
ATOM 2327 O O . SER B 1 145 ? -24.75 36.75 12.875 1 79.06 145 SER B O 1
#

Organism: Teladorsagia circumcincta (NCBI:txid45464)

Nearest PDB structures (foldseek):
  7nql-assembly1_AG  TM=6.409E-01  e=6.195E-10  Sus scrofa
  8any-assembly1_AF  TM=6.438E-01  e=3.540E-09  Homo sapiens
  7pnu-assembly1_F  TM=6.386E-01  e=3.111E-09  Mus musculus
  6zsb-assembly1_AF  TM=6.475E-01  e=6.751E-09  Homo sapiens
  3j9m-assembly1_AF  TM=6.285E-01  e=5.563E-09  Homo sapiens

Foldseek 3Di:
DVPVVVVVVVVVVVVVLVVLLVVLVVQLVPDDDPVSNVPGDNHSVVVVVVQLVVQFDQWAWDWDDDPNDTDTDIDGDDPVVSSVVSVVVVVVVVVVVVVVCVCCVVVVVVVQVVQVVVCHHDVSVVVVVVVVVCVVCVVCVVVVD/DVPVVVVVVVVVVVVVLVVLLVVLVVQLVPDDDPVSNVPGDNHSVVVVVVQLVVQFDQWAWDWDDDPNDTDTDIDGDDPVVSSVVSVVVVVVVVVVVVVVCVCCVVVVVVVQVVQVVVCHHDVSVVVVVVVVVCVVCVVCVVVPD

Radius of gyration: 27.25 Å; Cα contacts (8 Å, |Δi|>4): 355; chains: 2; bounding box: 64×81×43 Å

Secondary structure (DSSP, 8-state):
-TTHHHHHHHHHHHHHHHHHHHHHHHHHHH--SHHHHHT----HHHHHHHHHHHT--SEEEEEEEETTEEEEEEEE--HHHHHHHHHHHHHHHHHHHHHHGGGGHHHHHHHHHHHHHTT-SHHHHHHHHHHHHHHHTGGGGGGG-/-TTHHHHHHHHHHHHHHHHHHHHHHHHHHH--SHHHHHT----HHHHHHHHHHHT--SEEEEEEEETTEEEEEEEE--HHHHHHHHHHHHHHHHHHHHHHGGGGHHHHHHHHHHHHHTT-SHHHHHHHHHHHHHHHTGGGGGGG-

pLDDT: mean 89.9, std 12.77, range [30.92, 98.5]

InterPro domains:
  IPR000235 Small ribosomal subunit protein uS7 [PIRSF002122] (1-144)
  IPR000235 Small ribosomal subunit p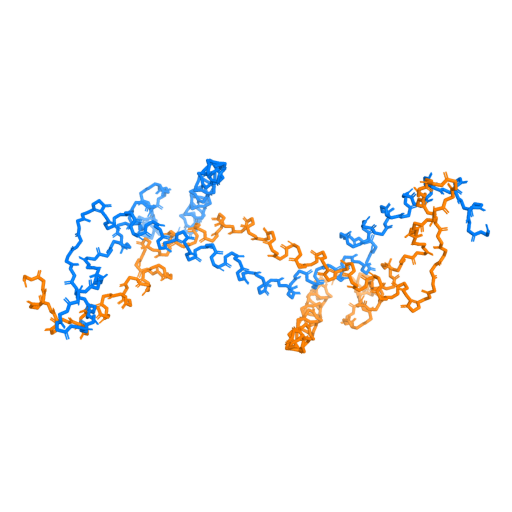rotein uS7 [PTHR11205] (1-139)
  IPR023798 Small ribosomal subunit protein uS7 domain [PF00177] (1-138)
  IPR036823 Small ribosomal subunit protein uS7 domain superfamily [G3DSA:1.10.455.10] (1-138)
  IPR036823 Small ribosomal subunit protein uS7 domain superfamily [SSF47973] (1-138)